Protein AF-0000000068820496 (afdb_homodimer)

Nearest PDB structures (foldseek):
  7cq6-assembly1_A  TM=8.718E-01  e=5.431E-04  Homo sapiens
  3nyl-assembly1_A-2  TM=3.231E-01  e=6.528E+00  Homo sapiens
  7wej-assembly1_A  TM=1.951E-01  e=8.101E+00  Mus musculus
  7cq6-assembly1_A  TM=8.719E-01  e=4.605E-04  Homo sapiens
  6jx6-assembly1_A  TM=2.723E-01  e=6.522E+00  Homo sapiens

Organism: Brassicogethes aeneus (NCBI:txid1431903)

Radius of gyration: 24.7 Å; Cα contacts (8 Å, |Δi|>4): 346; chains: 2; bounding box: 56×95×79 Å

Foldseek 3Di:
DDPPPPPPPPPPPPPPPPPPPPPDPDPVLVVLVVQLVVLLVLLVVLCVVQVDQPSSLLRRVVSLLSNVVSLVQQCPDDDPPDGSLVSQAPPDPCSVSVVSNVVSVVVCVVSVSQVQADDDPNDGDSHGDPVNVVVVVVVVVVVVVVD/DDPPPPPPPPPPPPPPPPPPPPPDPDPVLVVLVVQLVVLLVLLVVLCVVQVALLRSLLRRVVSLLSNVVSLVQQCPDDDPPRGSLVSQAPPDPCSVSVVSNVVSVVVCVVSVSQVQADDDPNDTDSHGDPVNVVVVVVVVVVVVVVD

Structure (mmCIF, N/CA/C/O backbone):
data_AF-0000000068820496-model_v1
#
loop_
_entity.id
_entity.type
_entity.pdbx_description
1 polymer 'Uncharacterized protein'
#
loop_
_atom_site.group_PDB
_atom_site.id
_atom_site.type_symbol
_atom_site.label_atom_id
_atom_site.label_alt_id
_atom_site.label_comp_id
_atom_site.label_asym_id
_atom_site.label_entity_id
_atom_site.label_seq_id
_atom_site.pdbx_PDB_ins_code
_atom_site.Cartn_x
_atom_site.Cartn_y
_atom_site.Cartn_z
_atom_site.occupancy
_atom_site.B_iso_or_equiv
_atom_site.auth_seq_id
_atom_site.auth_comp_id
_atom_site.auth_asym_id
_atom_site.auth_atom_id
_atom_site.pdbx_PDB_model_num
ATOM 1 N N . MET A 1 1 ? -4.539 28.141 61.562 1 39.41 1 MET A N 1
ATOM 2 C CA . MET A 1 1 ? -4.652 28.672 60.219 1 39.41 1 MET A CA 1
ATOM 3 C C . MET A 1 1 ? -4.137 27.672 59.188 1 39.41 1 MET A C 1
ATOM 5 O O . MET A 1 1 ? -2.924 27.5 59.031 1 39.41 1 MET A O 1
ATOM 9 N N . GLN A 1 2 ? -4.809 26.438 59.031 1 51.91 2 GLN A N 1
ATOM 10 C CA . GLN A 1 2 ? -4.535 25.281 58.156 1 51.91 2 GLN A CA 1
ATOM 11 C C . GLN A 1 2 ? -4.73 25.641 56.688 1 51.91 2 GLN A C 1
ATOM 13 O O . GLN A 1 2 ? -5.832 26 56.281 1 51.91 2 GLN A O 1
ATOM 18 N N . ILE A 1 3 ? -3.639 26.078 56 1 51.88 3 ILE A N 1
ATOM 19 C CA . ILE A 1 3 ? -3.609 26.359 54.562 1 51.88 3 ILE A CA 1
ATOM 20 C C . ILE A 1 3 ? -3.877 25.094 53.781 1 51.88 3 ILE A C 1
ATOM 22 O O . ILE A 1 3 ? -3.123 24.109 53.906 1 51.88 3 ILE A O 1
ATOM 26 N N . PHE A 1 4 ? -5.148 24.828 53.344 1 58.38 4 PHE A N 1
ATOM 27 C CA . PHE A 1 4 ? -5.543 23.844 52.344 1 58.38 4 PHE A CA 1
ATOM 28 C C . PHE A 1 4 ? -4.891 24.156 51 1 58.38 4 PHE A C 1
ATOM 30 O O . PHE A 1 4 ? -5.238 25.141 50.344 1 58.38 4 PHE A O 1
ATOM 37 N N . ILE A 1 5 ? -3.691 23.688 50.719 1 53.47 5 ILE A N 1
ATOM 38 C CA . ILE A 1 5 ? -3.068 23.719 49.406 1 53.47 5 ILE A CA 1
ATOM 39 C C . ILE A 1 5 ? -3.896 22.891 48.406 1 53.47 5 ILE A C 1
ATOM 41 O O . ILE A 1 5 ? -4.012 21.672 48.562 1 53.47 5 ILE A O 1
ATOM 45 N N . ILE A 1 6 ? -4.91 23.453 47.781 1 48.72 6 ILE A N 1
ATOM 46 C CA . ILE A 1 6 ? -5.574 22.844 46.625 1 48.72 6 ILE A CA 1
ATOM 47 C C . ILE A 1 6 ? -4.559 22.578 45.531 1 48.72 6 ILE A C 1
ATOM 49 O O . ILE A 1 6 ? -3.982 23.516 44.969 1 48.72 6 ILE A O 1
ATOM 53 N N . TYR A 1 7 ? -3.926 21.406 45.438 1 50.22 7 TYR A N 1
ATOM 54 C CA . TYR A 1 7 ? -3.189 20.953 44.25 1 50.22 7 TYR A CA 1
ATOM 55 C C . TYR A 1 7 ? -4.098 20.891 43.031 1 50.22 7 TYR A C 1
ATOM 57 O O . TYR A 1 7 ? -4.941 19.984 42.938 1 50.22 7 TYR A O 1
ATOM 65 N N . ILE A 1 8 ? -4.441 22.016 42.406 1 49.47 8 ILE A N 1
ATOM 66 C CA . ILE A 1 8 ? -5.027 21.969 41.094 1 49.47 8 ILE A CA 1
ATOM 67 C C . ILE A 1 8 ? -4.105 21.188 40.156 1 49.47 8 ILE A C 1
ATOM 69 O O . ILE A 1 8 ? -2.996 21.641 39.844 1 49.47 8 ILE A O 1
ATOM 73 N N . THR A 1 9 ? -4.227 19.906 40.094 1 49.88 9 THR A N 1
ATOM 74 C CA . THR A 1 9 ? -3.637 19.141 38.969 1 49.88 9 THR A CA 1
ATOM 75 C C . THR A 1 9 ? -4.094 19.703 37.625 1 49.88 9 THR A C 1
ATOM 77 O O . THR A 1 9 ? -5.289 19.75 37.344 1 49.88 9 THR A O 1
ATOM 80 N N . LEU A 1 10 ? -3.436 20.672 37.062 1 48.34 10 LEU A N 1
ATOM 81 C CA . LEU A 1 10 ? -3.592 21.062 35.688 1 48.34 10 LEU A CA 1
ATOM 82 C C . LEU A 1 10 ? -3.746 19.859 34.781 1 48.34 10 LEU A C 1
ATOM 84 O O . LEU A 1 10 ? -2.781 19.125 34.531 1 48.34 10 LEU A O 1
ATOM 88 N N . HIS A 1 11 ? -4.945 19.312 34.719 1 48.97 11 HIS A N 1
ATOM 89 C CA . HIS A 1 11 ? -5.195 18.453 33.562 1 48.97 11 HIS A CA 1
ATOM 90 C C . HIS A 1 11 ? -4.746 19.141 32.281 1 48.97 11 HIS A C 1
ATOM 92 O O . HIS A 1 11 ? -5.254 20.203 31.922 1 48.97 11 HIS A O 1
ATOM 98 N N . THR A 1 12 ? -3.537 18.969 31.812 1 43.91 12 THR A N 1
ATOM 99 C CA . THR A 1 12 ? -3.174 19.25 30.422 1 43.91 12 THR A CA 1
ATOM 100 C C . THR A 1 12 ? -4.34 18.969 29.484 1 43.91 12 THR A C 1
ATOM 102 O O . THR A 1 12 ? -4.742 17.812 29.328 1 43.91 12 THR A O 1
ATOM 105 N N . ILE A 1 13 ? -5.273 19.875 29.406 1 43.84 13 ILE A N 1
ATOM 106 C CA . ILE A 1 13 ? -6.145 19.812 28.234 1 43.84 13 ILE A CA 1
ATOM 107 C C . ILE A 1 13 ? -5.324 19.453 27 1 43.84 13 ILE A C 1
ATOM 109 O O . ILE A 1 13 ? -4.484 20.25 26.562 1 43.84 13 ILE A O 1
ATOM 113 N N . LEU A 1 14 ? -4.992 18.203 26.703 1 40.81 14 LEU A N 1
ATOM 114 C CA . LEU A 1 14 ? -4.539 17.797 25.375 1 40.81 14 LEU A CA 1
ATOM 115 C C . LEU A 1 14 ? -5.316 18.547 24.297 1 40.81 14 LEU A C 1
ATOM 117 O O . LEU A 1 14 ? -6.5 18.266 24.078 1 40.81 14 LEU A O 1
ATOM 121 N N . ILE A 1 15 ? -5.035 19.828 24.078 1 45.22 15 ILE A N 1
ATOM 122 C CA . ILE A 1 15 ? -5.543 20.438 22.859 1 45.22 15 ILE A CA 1
ATOM 123 C C . ILE A 1 15 ? -5.492 19.422 21.719 1 45.22 15 ILE A C 1
ATOM 125 O O . ILE A 1 15 ? -4.43 18.891 21.406 1 45.22 15 ILE A O 1
ATOM 129 N N . PRO A 1 16 ? -6.586 18.859 21.344 1 46.72 16 PRO A N 1
ATOM 130 C CA . PRO A 1 16 ? -6.547 18.031 20.141 1 46.72 16 PRO A CA 1
ATOM 131 C C . PRO A 1 16 ? -5.789 18.688 18.984 1 46.72 16 PRO A C 1
ATOM 133 O O . PRO A 1 16 ? -6.055 19.859 18.656 1 46.72 16 PRO A O 1
ATOM 136 N N . LYS A 1 17 ? -4.473 18.453 18.875 1 50.44 17 LYS A N 1
ATOM 137 C CA . LYS A 1 17 ? -3.721 18.953 17.734 1 50.44 17 LYS A CA 1
ATOM 138 C C . LYS A 1 17 ? -4.59 18.969 16.484 1 50.44 17 LYS A C 1
ATOM 140 O O . LYS A 1 17 ? -5.039 17.922 16.016 1 50.44 17 LYS A O 1
ATOM 145 N N . ILE A 1 18 ? -5.297 20.078 16.312 1 50.94 18 ILE A N 1
ATOM 146 C CA . ILE A 1 18 ? -5.969 20.312 15.039 1 50.94 18 ILE A CA 1
ATOM 147 C C . ILE A 1 18 ? -5.066 19.875 13.891 1 50.94 18 ILE A C 1
ATOM 149 O O . ILE A 1 18 ? -3.9 20.266 13.82 1 50.94 18 ILE A O 1
ATOM 153 N N . PHE A 1 19 ? -5.375 18.688 13.383 1 54.16 19 PHE A N 1
ATOM 154 C CA . PHE A 1 19 ? -4.625 18.172 12.242 1 54.16 19 PHE A CA 1
ATOM 155 C C . PHE A 1 19 ? -4.875 19.016 11 1 54.16 19 PHE A C 1
ATOM 157 O O . PHE A 1 19 ? -5.926 18.891 10.359 1 54.16 19 PHE A O 1
ATOM 164 N N . CYS A 1 20 ? -4.453 20.281 11.047 1 54.75 20 CYS A N 1
ATOM 165 C CA . CYS A 1 20 ? -4.535 21.094 9.844 1 54.75 20 CYS A CA 1
ATOM 166 C C . CYS A 1 20 ? -3.752 20.469 8.695 1 54.75 20 CYS A C 1
ATOM 168 O O . CYS A 1 20 ? -2.812 19.703 8.93 1 54.75 20 CYS A O 1
ATOM 170 N N . ASN A 1 21 ? -4.426 20.516 7.48 1 54.94 21 ASN A N 1
ATOM 171 C CA . ASN A 1 21 ? -3.678 20.141 6.285 1 54.94 21 ASN A CA 1
ATOM 172 C C . ASN A 1 21 ? -2.262 20.703 6.312 1 54.94 21 ASN A C 1
ATOM 174 O O . ASN A 1 21 ? -2.068 21.891 6.59 1 54.94 21 ASN A O 1
ATOM 178 N N . VAL A 1 22 ? -1.401 19.875 6.684 1 55.78 22 VAL A N 1
ATOM 179 C CA . VAL A 1 22 ? -0.013 20.328 6.648 1 55.78 22 VAL A CA 1
ATOM 180 C C . VAL A 1 22 ? 0.274 21.016 5.316 1 55.78 22 VAL A C 1
ATOM 182 O O . VAL A 1 22 ? 0.14 20.406 4.25 1 55.78 22 VAL A O 1
ATOM 185 N N . ILE A 1 23 ? 0.049 22.297 5.223 1 60.62 23 ILE A N 1
ATOM 186 C CA . ILE A 1 23 ? 0.618 23.016 4.082 1 60.62 23 ILE A CA 1
ATOM 187 C C . ILE A 1 23 ? 2.143 23 4.172 1 60.62 23 ILE A C 1
ATOM 189 O O . ILE A 1 23 ? 2.723 23.594 5.082 1 60.62 23 ILE A O 1
ATOM 193 N N . ILE A 1 24 ? 2.674 22.094 3.396 1 64.56 24 ILE A N 1
ATOM 194 C CA . ILE A 1 24 ? 4.125 22.094 3.248 1 64.56 24 ILE A CA 1
ATOM 195 C C . ILE A 1 24 ? 4.551 23.281 2.375 1 64.56 24 ILE A C 1
ATOM 197 O O . ILE A 1 24 ? 4.18 23.359 1.203 1 64.56 24 ILE A O 1
ATOM 201 N N . GLU A 1 25 ? 5.203 24.172 3.002 1 68.69 25 GLU A N 1
ATOM 202 C CA . GLU A 1 25 ? 5.598 25.391 2.303 1 68.69 25 GLU A CA 1
ATOM 203 C C . GLU A 1 25 ? 6.848 25.172 1.457 1 68.69 25 GLU A C 1
ATOM 205 O O . GLU A 1 25 ? 7.289 26.062 0.736 1 68.69 25 GLU A O 1
ATOM 210 N N . ASN A 1 26 ? 7.242 24 1.365 1 85.19 26 ASN A N 1
ATOM 211 C CA . ASN A 1 26 ? 8.445 23.734 0.585 1 85.19 26 ASN A CA 1
ATOM 212 C C . ASN A 1 26 ? 8.125 22.906 -0.66 1 85.19 26 ASN A C 1
ATOM 214 O O . ASN A 1 26 ? 7.672 21.766 -0.557 1 85.19 26 ASN A O 1
ATOM 218 N N . GLU A 1 27 ? 8.367 23.484 -1.742 1 89.62 27 GLU A N 1
ATOM 219 C CA . GLU A 1 27 ? 8.008 22.875 -3.018 1 89.62 27 GLU A CA 1
ATOM 220 C C . GLU A 1 27 ? 8.773 21.562 -3.238 1 89.62 27 GLU A C 1
ATOM 222 O O . GLU A 1 27 ? 8.227 20.609 -3.793 1 89.62 27 GLU A O 1
ATOM 227 N N . ASN A 1 28 ? 10.039 21.594 -2.83 1 93.12 28 ASN A N 1
ATOM 228 C CA . ASN A 1 28 ? 10.836 20.375 -3.004 1 93.12 28 ASN A CA 1
ATOM 229 C C . ASN A 1 28 ? 10.289 19.219 -2.164 1 93.12 28 ASN A C 1
ATOM 231 O O . ASN A 1 28 ? 10.305 18.078 -2.602 1 93.12 28 ASN A O 1
ATOM 235 N N . CYS A 1 29 ? 9.812 19.547 -1.096 1 93.88 29 CYS A N 1
ATOM 236 C CA . CYS A 1 29 ? 9.234 18.516 -0.242 1 93.88 29 CYS A CA 1
ATOM 237 C C . CYS A 1 29 ? 7.906 18.031 -0.811 1 93.88 29 CYS A C 1
ATOM 239 O O . CYS A 1 29 ? 7.633 16.828 -0.813 1 93.88 29 CYS A O 1
ATOM 241 N N . THR A 1 30 ? 7.137 18.922 -1.305 1 92.56 30 THR A N 1
ATOM 242 C CA . THR A 1 30 ? 5.883 18.547 -1.947 1 92.56 30 THR A CA 1
ATOM 243 C C . THR A 1 30 ? 6.137 17.641 -3.141 1 92.56 30 THR A C 1
ATOM 245 O O . THR A 1 30 ? 5.414 16.656 -3.348 1 92.56 30 THR A O 1
ATOM 248 N N . LYS A 1 31 ? 7.137 17.922 -3.867 1 95.5 31 LYS A N 1
ATOM 249 C CA . LYS A 1 31 ? 7.504 17.094 -5.008 1 95.5 31 LYS A CA 1
ATOM 250 C C . LYS A 1 31 ? 7.906 15.688 -4.559 1 95.5 31 LYS A C 1
ATOM 252 O O . LYS A 1 31 ? 7.527 14.703 -5.184 1 95.5 31 LYS A O 1
ATOM 257 N N . LEU A 1 32 ? 8.641 15.617 -3.5 1 96.44 32 LEU A N 1
ATOM 258 C CA . LEU A 1 32 ? 9.07 14.32 -2.979 1 96.44 32 LEU A CA 1
ATOM 259 C C . LEU A 1 32 ? 7.875 13.531 -2.449 1 96.44 32 LEU A C 1
ATOM 261 O O . LEU A 1 32 ? 7.82 12.305 -2.602 1 96.44 32 LEU A O 1
ATOM 265 N N . GLN A 1 33 ? 6.934 14.242 -1.826 1 95.31 33 GLN A N 1
ATOM 266 C CA . GLN A 1 33 ? 5.699 13.594 -1.403 1 95.31 33 GLN A CA 1
ATOM 267 C C . GLN A 1 33 ? 4.973 12.969 -2.592 1 95.31 33 GLN A C 1
ATOM 269 O O . GLN A 1 33 ? 4.484 11.844 -2.506 1 95.31 33 GLN A O 1
ATOM 274 N N . ASP A 1 34 ? 4.918 13.695 -3.674 1 96.81 34 ASP A N 1
ATOM 275 C CA . ASP A 1 34 ? 4.277 13.203 -4.891 1 96.81 34 ASP A CA 1
ATOM 276 C C . ASP A 1 34 ? 5.004 11.984 -5.445 1 96.81 34 ASP A C 1
ATOM 278 O O . ASP A 1 34 ? 4.367 11.008 -5.848 1 96.81 34 ASP A O 1
ATOM 282 N N . GLU A 1 35 ? 6.242 12.07 -5.469 1 97.81 35 GLU A N 1
ATOM 283 C CA . GLU A 1 35 ? 7.047 10.961 -5.977 1 97.81 35 GLU A CA 1
ATOM 284 C C . GLU A 1 35 ? 6.883 9.719 -5.105 1 97.81 35 GLU A C 1
ATOM 286 O O . GLU A 1 35 ? 6.801 8.602 -5.621 1 97.81 35 GLU A O 1
ATOM 291 N N . PHE A 1 36 ? 6.879 9.945 -3.85 1 98 36 PHE A N 1
ATOM 292 C CA . PHE A 1 36 ? 6.684 8.812 -2.951 1 98 36 PHE A CA 1
ATOM 293 C C . PHE A 1 36 ? 5.309 8.188 -3.156 1 98 36 PHE A C 1
ATOM 295 O O . PHE A 1 36 ? 5.172 6.965 -3.176 1 98 36 PHE A O 1
ATOM 302 N N . ALA A 1 37 ? 4.305 9.016 -3.271 1 97.81 37 ALA A N 1
ATOM 303 C CA . ALA A 1 37 ? 2.953 8.523 -3.527 1 97.81 37 ALA A CA 1
ATOM 304 C C . ALA A 1 37 ? 2.91 7.656 -4.781 1 97.81 37 ALA A C 1
ATOM 306 O O . ALA A 1 37 ? 2.295 6.59 -4.785 1 97.81 37 ALA A O 1
ATOM 307 N N . LYS A 1 38 ? 3.529 8.062 -5.789 1 98 38 LYS A N 1
ATOM 308 C CA . LYS A 1 38 ? 3.586 7.312 -7.043 1 98 38 LYS A CA 1
ATOM 309 C C . LYS A 1 38 ? 4.352 6.004 -6.867 1 98 38 LYS A C 1
ATOM 311 O O . LYS A 1 38 ? 3.926 4.957 -7.355 1 98 38 LYS A O 1
ATOM 316 N N . ALA A 1 39 ? 5.473 6.109 -6.207 1 98.25 39 ALA A N 1
ATOM 317 C CA . ALA A 1 39 ? 6.336 4.941 -6.039 1 98.25 39 ALA A CA 1
ATOM 318 C C . ALA A 1 39 ? 5.633 3.855 -5.23 1 98.25 39 ALA A C 1
ATOM 320 O O . ALA A 1 39 ? 5.648 2.684 -5.609 1 98.25 39 ALA A O 1
ATOM 321 N N . VAL A 1 40 ? 5.043 4.238 -4.125 1 98.31 40 VAL A N 1
ATOM 322 C CA . VAL A 1 40 ? 4.395 3.254 -3.268 1 98.31 40 VAL A CA 1
ATOM 323 C C . VAL A 1 40 ? 3.176 2.67 -3.98 1 98.31 40 VAL A C 1
ATOM 325 O O . VAL A 1 40 ? 2.893 1.477 -3.861 1 98.31 40 VAL A O 1
ATOM 328 N N . SER A 1 41 ? 2.434 3.482 -4.707 1 98.31 41 SER A N 1
ATOM 329 C CA . SER A 1 41 ? 1.31 3.006 -5.504 1 98.31 41 SER A CA 1
ATOM 330 C C . SER A 1 41 ? 1.763 1.989 -6.547 1 98.31 41 SER A C 1
ATOM 332 O O . SER A 1 41 ? 1.134 0.943 -6.719 1 98.31 41 SER A O 1
ATOM 334 N N . ASN A 1 42 ? 2.807 2.283 -7.199 1 98.19 42 ASN A N 1
ATOM 335 C CA . ASN A 1 42 ? 3.336 1.378 -8.211 1 98.19 42 ASN A CA 1
ATOM 336 C C . ASN A 1 42 ? 3.783 0.052 -7.605 1 98.19 42 ASN A C 1
ATOM 338 O O . ASN A 1 42 ? 3.537 -1.012 -8.172 1 98.19 42 ASN A O 1
ATOM 342 N N . PHE A 1 43 ? 4.48 0.13 -6.516 1 98.38 43 PHE A N 1
ATOM 343 C CA . PHE A 1 43 ? 4.945 -1.086 -5.859 1 98.38 43 PHE A CA 1
ATOM 344 C C . PHE A 1 43 ? 3.771 -1.953 -5.422 1 98.38 43 PHE A C 1
ATOM 346 O O . PHE A 1 43 ? 3.803 -3.174 -5.582 1 98.38 43 PHE A O 1
ATOM 353 N N . THR A 1 44 ? 2.762 -1.337 -4.887 1 97.81 44 THR A N 1
ATOM 354 C CA . THR A 1 44 ? 1.58 -2.047 -4.41 1 97.81 44 THR A CA 1
ATOM 355 C C . THR A 1 44 ? 0.853 -2.727 -5.566 1 97.81 44 THR A C 1
ATOM 357 O O . THR A 1 44 ? 0.476 -3.896 -5.469 1 97.81 44 THR A O 1
ATOM 360 N N . SER A 1 45 ? 0.683 -2.039 -6.625 1 97.31 45 SER A N 1
ATOM 361 C CA . SER A 1 45 ? 0.046 -2.629 -7.797 1 97.31 45 SER A CA 1
ATOM 362 C C . SER A 1 45 ? 0.888 -3.764 -8.375 1 97.31 45 SER A C 1
ATOM 364 O O . SER A 1 45 ? 0.357 -4.816 -8.734 1 97.31 45 SER A O 1
ATOM 366 N N . CYS A 1 46 ? 2.146 -3.533 -8.469 1 96.5 46 CYS A N 1
ATOM 367 C CA . CYS A 1 46 ? 3.061 -4.555 -8.969 1 96.5 46 CYS A CA 1
ATOM 368 C C . CYS A 1 46 ? 2.957 -5.832 -8.141 1 96.5 46 CYS A C 1
ATOM 370 O O . CYS A 1 46 ? 2.943 -6.934 -8.688 1 96.5 46 CYS A O 1
ATOM 372 N N . GLY A 1 47 ? 2.895 -5.652 -6.773 1 95.44 47 GLY A N 1
ATOM 373 C CA . GLY A 1 47 ? 2.758 -6.789 -5.875 1 95.44 47 GLY A CA 1
ATOM 374 C C . GLY A 1 47 ? 1.514 -7.613 -6.145 1 95.44 47 GLY A C 1
ATOM 375 O O . GLY A 1 47 ? 1.548 -8.844 -6.059 1 95.44 47 GLY A O 1
ATOM 376 N N . VAL A 1 48 ? 0.453 -6.973 -6.496 1 94.88 48 VAL A N 1
ATOM 377 C CA . VAL A 1 48 ? -0.793 -7.676 -6.785 1 94.88 48 VAL A CA 1
ATOM 378 C C . VAL A 1 48 ? -0.655 -8.453 -8.094 1 94.88 48 VAL A C 1
ATOM 380 O O . VAL A 1 48 ? -1.06 -9.617 -8.18 1 94.88 48 VAL A O 1
ATOM 383 N N . PHE A 1 49 ? 0.004 -7.875 -9.094 1 92.44 49 PHE A N 1
ATOM 384 C CA . PHE A 1 49 ? 0.12 -8.5 -10.406 1 92.44 49 PHE A CA 1
ATOM 385 C C . PHE A 1 49 ? 1.107 -9.656 -10.367 1 92.44 49 PHE A C 1
ATOM 387 O O . PHE A 1 49 ? 0.964 -10.625 -11.117 1 92.44 49 PHE A O 1
ATOM 394 N N . HIS A 1 50 ? 2.035 -9.523 -9.523 1 89.38 50 HIS A N 1
ATOM 395 C CA . HIS A 1 50 ? 3.076 -10.539 -9.445 1 89.38 50 HIS A CA 1
ATOM 396 C C . HIS A 1 50 ? 3.137 -11.156 -8.047 1 89.38 50 HIS A C 1
ATOM 398 O O . HIS A 1 50 ? 4.211 -11.227 -7.445 1 89.38 50 HIS A O 1
ATOM 404 N N . SER A 1 51 ? 1.992 -11.594 -7.664 1 86 51 SER A N 1
ATOM 405 C CA . SER A 1 51 ? 1.721 -11.898 -6.262 1 86 51 SER A CA 1
ATOM 406 C C . SER A 1 51 ? 2.367 -13.211 -5.844 1 86 51 SER A C 1
ATOM 408 O O . SER A 1 51 ? 2.078 -13.742 -4.77 1 86 51 SER A O 1
ATOM 410 N N . ARG A 1 52 ? 3.098 -13.875 -6.613 1 75.88 52 ARG A N 1
ATOM 411 C CA . ARG A 1 52 ? 3.836 -15.078 -6.234 1 75.88 52 ARG A CA 1
ATOM 412 C C . ARG A 1 52 ? 5.27 -14.742 -5.844 1 75.88 52 ARG A C 1
ATOM 414 O O . ARG A 1 52 ? 5.848 -13.781 -6.355 1 75.88 52 ARG A O 1
ATOM 421 N N . PRO A 1 53 ? 5.672 -15.852 -4.945 1 70.69 53 PRO A N 1
ATOM 422 C CA . PRO A 1 53 ? 7.051 -15.602 -4.512 1 70.69 53 PRO A CA 1
ATOM 423 C C . PRO A 1 53 ? 8.055 -15.688 -5.66 1 70.69 53 PRO A C 1
ATOM 425 O O . PRO A 1 53 ? 7.828 -16.422 -6.629 1 70.69 53 PRO A O 1
ATOM 428 N N . ILE A 1 54 ? 9.031 -14.875 -5.773 1 71.31 54 ILE A N 1
ATOM 429 C CA . ILE A 1 54 ? 10.141 -14.648 -6.691 1 71.31 54 ILE A CA 1
ATOM 430 C C . ILE A 1 54 ? 9.695 -13.719 -7.82 1 71.31 54 ILE A C 1
ATOM 432 O O . ILE A 1 54 ? 10.477 -12.906 -8.312 1 71.31 54 ILE A O 1
ATOM 436 N N . ASN A 1 55 ? 8.383 -13.969 -8.219 1 83.12 55 ASN A N 1
ATOM 437 C CA . ASN A 1 55 ? 7.895 -13.078 -9.266 1 83.12 55 ASN A CA 1
ATOM 438 C C . ASN A 1 55 ? 7.891 -11.625 -8.805 1 83.12 55 ASN A C 1
ATOM 440 O O . ASN A 1 55 ? 8.266 -10.727 -9.562 1 83.12 55 ASN A O 1
ATOM 444 N N . ILE A 1 56 ? 7.512 -11.469 -7.539 1 89.12 56 ILE A N 1
ATOM 445 C CA . ILE A 1 56 ? 7.469 -10.094 -7.051 1 89.12 56 ILE A CA 1
ATOM 446 C C . ILE A 1 56 ? 8.883 -9.508 -7.012 1 89.12 56 ILE A C 1
ATOM 448 O O . ILE A 1 56 ? 9.078 -8.328 -7.309 1 89.12 56 ILE A O 1
ATOM 452 N N . CYS A 1 57 ? 9.883 -10.297 -6.699 1 88.56 57 CYS A N 1
ATOM 453 C CA . CYS A 1 57 ? 11.258 -9.82 -6.645 1 88.56 57 CYS A CA 1
ATOM 454 C C . CYS A 1 57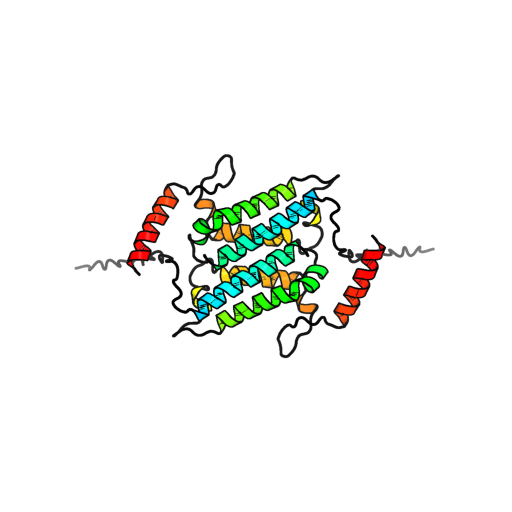 ? 11.75 -9.414 -8.031 1 88.56 57 CYS A C 1
ATOM 456 O O . CYS A 1 57 ? 12.219 -8.289 -8.219 1 88.56 57 CYS A O 1
ATOM 458 N N . GLU A 1 58 ? 11.562 -10.258 -8.891 1 86.75 58 GLU A N 1
ATOM 459 C CA . GLU A 1 58 ? 12.078 -10.039 -10.234 1 86.75 58 GLU A CA 1
ATOM 460 C C . GLU A 1 58 ? 11.344 -8.891 -10.922 1 86.75 58 GLU A C 1
ATOM 462 O O . GLU A 1 58 ? 11.953 -8.078 -11.617 1 86.75 58 GLU A O 1
ATOM 467 N N . LYS A 1 59 ? 10.102 -8.82 -10.68 1 91.56 59 LYS A N 1
ATOM 468 C CA . LYS A 1 59 ? 9.305 -7.91 -11.5 1 91.56 59 LYS A CA 1
ATOM 469 C C . LYS A 1 59 ? 9.141 -6.555 -10.82 1 91.56 59 LYS A C 1
ATOM 471 O O . LYS A 1 59 ? 8.891 -5.547 -11.484 1 91.56 59 LYS A O 1
ATOM 476 N N . CYS A 1 60 ? 9.312 -6.535 -9.477 1 95.44 60 CYS A N 1
ATOM 477 C CA . CYS A 1 60 ? 8.914 -5.32 -8.781 1 95.44 60 CYS A CA 1
ATOM 478 C C . CYS A 1 60 ? 10.109 -4.645 -8.125 1 95.44 60 CYS A C 1
ATOM 480 O O . CYS A 1 60 ? 9.945 -3.719 -7.328 1 95.44 60 CYS A O 1
ATOM 482 N N . VAL A 1 61 ? 11.344 -4.992 -8.477 1 94.44 61 VAL A N 1
ATOM 483 C CA . VAL A 1 61 ? 12.531 -4.453 -7.828 1 94.44 61 VAL A CA 1
ATOM 484 C C . VAL A 1 61 ? 12.656 -2.961 -8.125 1 94.44 61 VAL A C 1
ATOM 486 O O . VAL A 1 61 ? 13 -2.17 -7.246 1 94.44 61 VAL A O 1
ATOM 489 N N . ASP A 1 62 ? 12.344 -2.59 -9.328 1 95.44 62 ASP A N 1
ATOM 490 C CA . ASP A 1 62 ? 12.492 -1.182 -9.68 1 95.44 62 ASP A CA 1
ATOM 491 C C . ASP A 1 62 ? 11.516 -0.312 -8.891 1 95.44 62 ASP A C 1
ATOM 493 O O . ASP A 1 62 ? 11.891 0.759 -8.406 1 95.44 62 ASP A O 1
ATOM 497 N N . SER A 1 63 ? 10.273 -0.8 -8.828 1 96.94 63 SER A N 1
ATOM 498 C CA . SER A 1 63 ? 9.289 -0.029 -8.078 1 96.94 63 SER A CA 1
ATOM 499 C C . SER A 1 63 ? 9.648 0.023 -6.594 1 96.94 63 SER A C 1
ATOM 501 O O . SER A 1 63 ? 9.43 1.04 -5.934 1 96.94 63 SER A O 1
ATOM 503 N N . TYR A 1 64 ? 10.227 -1.006 -6.082 1 97.19 64 TYR A N 1
ATOM 504 C CA . TYR A 1 64 ? 10.648 -1.006 -4.688 1 97.19 64 TYR A CA 1
ATOM 505 C C . TYR A 1 64 ? 11.797 -0.025 -4.465 1 97.19 64 TYR A C 1
ATOM 507 O O . TYR A 1 64 ? 11.805 0.716 -3.48 1 97.19 64 TYR A O 1
ATOM 515 N N . LEU A 1 65 ? 12.75 -0.04 -5.32 1 96.75 65 LEU A N 1
ATOM 516 C CA . LEU A 1 65 ? 13.891 0.858 -5.191 1 96.75 65 LEU A CA 1
ATOM 517 C C . LEU A 1 65 ? 13.445 2.314 -5.254 1 96.75 65 LEU A C 1
ATOM 519 O O . LEU A 1 65 ? 13.953 3.156 -4.508 1 96.75 65 LEU A O 1
ATOM 523 N N . ASP A 1 66 ? 12.516 2.584 -6.184 1 97.38 66 ASP A N 1
ATOM 524 C CA . ASP A 1 66 ? 11.977 3.939 -6.27 1 97.38 66 ASP A CA 1
ATOM 525 C C . ASP A 1 66 ? 11.344 4.367 -4.945 1 97.38 66 ASP A C 1
ATOM 527 O O . ASP A 1 66 ? 11.523 5.504 -4.504 1 97.38 66 ASP A O 1
ATOM 531 N N . LEU A 1 67 ? 10.609 3.484 -4.383 1 97.88 67 LEU A N 1
ATOM 532 C CA . LEU A 1 67 ? 9.945 3.721 -3.107 1 97.88 67 LEU A CA 1
ATOM 533 C C . LEU A 1 67 ? 10.961 3.969 -1.999 1 97.88 67 LEU A C 1
ATOM 535 O O . LEU A 1 67 ? 10.844 4.945 -1.253 1 97.88 67 LEU A O 1
ATOM 539 N N . ASP A 1 68 ? 11.953 3.154 -1.934 1 97.06 68 ASP A N 1
ATOM 540 C CA . ASP A 1 68 ? 12.984 3.283 -0.916 1 97.06 68 ASP A CA 1
ATOM 541 C C . ASP A 1 68 ? 13.781 4.574 -1.104 1 97.06 68 ASP A C 1
ATOM 543 O O . ASP A 1 68 ? 14.047 5.293 -0.139 1 97.06 68 ASP A O 1
ATOM 547 N N . GLN A 1 69 ? 14.125 4.852 -2.305 1 97.31 69 GLN A N 1
ATOM 548 C CA . GLN A 1 69 ? 14.93 6.031 -2.617 1 97.31 69 GLN A CA 1
ATOM 549 C C . GLN A 1 69 ? 14.164 7.312 -2.295 1 97.31 69 GLN A C 1
ATOM 551 O O . GLN A 1 69 ? 14.734 8.258 -1.747 1 97.31 69 GLN A O 1
ATOM 556 N N . THR A 1 70 ? 12.961 7.344 -2.645 1 97.81 70 THR A N 1
ATOM 557 C CA . THR A 1 70 ? 12.188 8.555 -2.418 1 97.81 70 THR A CA 1
ATOM 558 C C . THR A 1 70 ? 11.977 8.797 -0.925 1 97.81 70 THR A C 1
ATOM 560 O O . THR A 1 70 ? 12.016 9.938 -0.461 1 97.81 70 THR A O 1
ATOM 563 N N . TYR A 1 71 ? 11.727 7.77 -0.183 1 97.69 71 TYR A N 1
ATOM 564 C CA . TYR A 1 71 ? 11.617 7.906 1.265 1 97.69 71 TYR A CA 1
ATOM 565 C C . TYR A 1 71 ? 12.914 8.43 1.862 1 97.69 71 TYR A C 1
ATOM 567 O O . TYR A 1 71 ? 12.898 9.305 2.734 1 97.69 71 TYR A O 1
ATOM 575 N N . ARG A 1 72 ? 14.016 7.961 1.375 1 96.75 72 ARG A N 1
ATOM 576 C CA . ARG A 1 72 ? 15.32 8.414 1.848 1 96.75 72 ARG A CA 1
ATOM 577 C C . ARG A 1 72 ? 15.555 9.875 1.5 1 96.75 72 ARG A C 1
ATOM 579 O O . ARG A 1 72 ? 16.062 10.641 2.32 1 96.75 72 ARG A O 1
ATOM 586 N N . LYS A 1 73 ? 15.188 10.219 0.289 1 97.69 73 LYS A N 1
ATOM 587 C CA . LYS A 1 73 ? 15.32 11.617 -0.113 1 97.69 73 LYS A CA 1
ATOM 588 C C . LYS A 1 73 ? 14.5 12.523 0.793 1 97.69 73 LYS A C 1
ATOM 590 O O . LYS A 1 73 ? 14.945 13.617 1.148 1 97.69 73 LYS A O 1
ATOM 595 N N . MET A 1 74 ? 13.312 12.07 1.162 1 96.5 74 MET A N 1
ATOM 596 C CA . MET A 1 74 ? 12.477 12.844 2.08 1 96.5 74 MET A CA 1
ATOM 597 C C . MET A 1 74 ? 13.133 12.953 3.451 1 96.5 74 MET A C 1
ATOM 599 O O . MET A 1 74 ? 12.992 13.969 4.133 1 96.5 74 MET A O 1
ATOM 603 N N . ASN A 1 75 ? 13.836 11.938 3.871 1 95.75 75 ASN A N 1
ATOM 604 C CA . ASN A 1 75 ? 14.5 11.883 5.172 1 95.75 75 ASN A CA 1
ATOM 605 C C . ASN A 1 75 ? 15.789 12.695 5.18 1 95.75 75 ASN A C 1
ATOM 607 O O . ASN A 1 75 ? 16.312 13.039 6.246 1 95.75 75 ASN A O 1
ATOM 611 N N . GLU A 1 76 ? 16.266 13.094 4.023 1 96.56 76 GLU A N 1
ATOM 612 C CA . GLU A 1 76 ? 17.547 13.781 3.924 1 96.56 76 GLU A CA 1
ATOM 613 C C . GLU A 1 76 ? 17.344 15.266 3.627 1 96.56 76 GLU A C 1
ATOM 615 O O . GLU A 1 76 ? 18.188 16.094 3.99 1 96.56 76 GLU A O 1
ATOM 620 N N . LEU A 1 77 ? 16.25 15.562 2.988 1 96.06 77 LEU A N 1
ATOM 621 C CA . LEU A 1 77 ? 16.016 16.953 2.6 1 96.06 77 LEU A CA 1
ATOM 622 C C . LEU A 1 77 ? 15.742 17.812 3.824 1 96.06 77 LEU A C 1
ATOM 624 O O . LEU A 1 77 ? 14.711 17.672 4.484 1 96.06 77 LEU A O 1
ATOM 628 N N . ALA A 1 78 ? 16.609 18.672 4.086 1 93.69 78 ALA A N 1
ATOM 629 C CA . ALA A 1 78 ? 16.469 19.609 5.203 1 93.69 78 ALA A CA 1
ATOM 630 C C . ALA A 1 78 ? 15.602 20.797 4.816 1 93.69 78 ALA A C 1
ATOM 632 O O . ALA A 1 78 ? 15.719 21.328 3.707 1 93.69 78 ALA A O 1
ATOM 633 N N . ILE A 1 79 ? 14.648 21.062 5.617 1 90.75 79 ILE A N 1
ATOM 634 C CA . ILE A 1 79 ? 13.805 22.25 5.492 1 90.75 79 ILE A CA 1
ATOM 635 C C . ILE A 1 79 ? 13.828 23.047 6.797 1 90.75 79 ILE A C 1
ATOM 637 O O . ILE A 1 79 ? 13.18 22.656 7.773 1 90.75 79 ILE A O 1
ATOM 641 N N . ASN A 1 80 ? 14.508 24.188 6.73 1 87.62 80 ASN A N 1
ATOM 642 C CA . ASN A 1 80 ? 14.734 24.953 7.953 1 87.62 80 ASN A CA 1
ATOM 643 C C . ASN A 1 80 ? 15.352 24.094 9.047 1 87.62 80 ASN A C 1
ATOM 645 O O . ASN A 1 80 ? 16.391 23.453 8.836 1 87.62 80 ASN A O 1
ATOM 649 N N . ASP A 1 81 ? 14.719 23.938 10.156 1 89.06 81 ASP A N 1
ATOM 650 C CA . ASP A 1 81 ? 15.281 23.172 11.266 1 89.06 81 ASP A CA 1
ATOM 651 C C . ASP A 1 81 ? 14.664 21.781 11.328 1 89.06 81 ASP A C 1
ATOM 653 O O . ASP A 1 81 ? 14.75 21.094 12.359 1 89.06 81 ASP A O 1
ATOM 657 N N . SER A 1 82 ? 14.078 21.422 10.266 1 89.94 82 SER A N 1
ATOM 658 C CA . SER A 1 82 ? 13.461 20.094 10.188 1 89.94 82 SER A CA 1
ATOM 659 C C . SER A 1 82 ? 13.812 19.406 8.875 1 89.94 82 SER A C 1
ATOM 661 O O . SER A 1 82 ? 14.57 19.953 8.062 1 89.94 82 SER A O 1
ATOM 663 N N . LYS A 1 83 ? 13.438 18.188 8.812 1 94.06 83 LYS A N 1
ATOM 664 C CA . LYS A 1 83 ? 13.539 17.438 7.566 1 94.06 83 LYS A CA 1
ATOM 665 C C . LYS A 1 83 ? 12.164 17.281 6.91 1 94.06 83 LYS A C 1
ATOM 667 O O . LYS A 1 83 ? 11.133 17.391 7.578 1 94.06 83 LYS A O 1
ATOM 672 N N . CYS A 1 84 ? 12.227 17.094 5.602 1 94 84 CYS A N 1
ATOM 673 C CA . CYS A 1 84 ? 10.984 16.922 4.871 1 94 84 CYS A CA 1
ATOM 674 C C . CYS A 1 84 ? 10.141 15.812 5.5 1 94 84 CYS A C 1
ATOM 676 O O . CYS A 1 84 ? 8.945 16 5.734 1 94 84 CYS A O 1
ATOM 678 N N . ILE A 1 85 ? 10.727 14.727 5.91 1 93.88 85 ILE A N 1
ATOM 679 C CA . ILE A 1 85 ? 10.016 13.547 6.395 1 93.88 85 ILE A CA 1
ATOM 680 C C . ILE A 1 85 ? 9.305 13.875 7.707 1 93.88 85 ILE A C 1
ATOM 682 O O . ILE A 1 85 ? 8.312 13.242 8.055 1 93.88 85 ILE A O 1
ATOM 686 N N . ASP A 1 86 ? 9.758 14.867 8.391 1 91 86 ASP A N 1
ATOM 687 C CA . ASP A 1 86 ? 9.211 15.234 9.695 1 91 86 ASP A CA 1
ATOM 688 C C . ASP A 1 86 ? 7.793 15.781 9.562 1 91 86 ASP A C 1
ATOM 690 O O . ASP A 1 86 ? 7.027 15.773 10.523 1 91 86 ASP A O 1
ATOM 694 N N . TYR A 1 87 ? 7.473 16.234 8.414 1 87.5 87 TYR A N 1
ATOM 695 C CA . TYR A 1 87 ? 6.129 16.75 8.188 1 87.5 87 TYR A CA 1
ATOM 696 C C . TYR A 1 87 ? 5.121 15.617 8.062 1 87.5 87 TYR A C 1
ATOM 698 O O . TYR A 1 87 ? 3.912 15.836 8.18 1 87.5 87 TYR A O 1
ATOM 706 N N . PHE A 1 88 ? 5.633 14.445 7.871 1 88.12 88 PHE A N 1
ATOM 707 C CA . PHE A 1 88 ? 4.738 13.32 7.621 1 88.12 88 PHE A CA 1
ATOM 708 C C . PHE A 1 88 ? 4.875 12.266 8.711 1 88.12 88 PHE A C 1
ATOM 710 O O . PHE A 1 88 ? 3.996 11.414 8.883 1 88.12 88 PHE A O 1
ATOM 717 N N . VAL A 1 89 ? 6.02 12.289 9.352 1 87.5 89 VAL A N 1
ATOM 718 C CA . VAL A 1 89 ? 6.309 11.281 10.367 1 87.5 89 VAL A CA 1
ATOM 719 C C . VAL A 1 89 ? 6.371 11.938 11.75 1 87.5 89 VAL A C 1
ATOM 721 O O . VAL A 1 89 ? 7.039 12.961 11.922 1 87.5 89 VAL A O 1
ATOM 724 N N . GLY A 1 90 ? 5.703 11.383 12.695 1 79.06 90 GLY A N 1
ATOM 725 C CA . GLY A 1 90 ? 5.777 11.875 14.062 1 79.06 90 GLY A CA 1
ATOM 726 C C . GLY A 1 90 ? 4.801 13 14.336 1 79.06 90 GLY A C 1
ATOM 727 O O . GLY A 1 90 ? 4.84 13.617 15.406 1 79.06 90 GLY A O 1
ATOM 728 N N . GLN A 1 91 ? 4.012 13.344 13.328 1 75.94 91 GLN A N 1
ATOM 729 C CA . GLN A 1 91 ? 3.047 14.422 13.523 1 75.94 91 GLN A CA 1
ATOM 730 C C . GLN A 1 91 ? 1.753 13.898 14.141 1 75.94 91 GLN A C 1
ATOM 732 O O . GLN A 1 91 ? 1.064 14.625 14.859 1 75.94 91 GLN A O 1
ATOM 737 N N . ASP A 1 92 ? 1.53 12.727 13.812 1 78.19 92 ASP A N 1
ATOM 738 C CA . ASP A 1 92 ? 0.37 12.07 14.398 1 78.19 92 ASP A CA 1
ATOM 739 C C . ASP A 1 92 ? 0.646 10.586 14.641 1 78.19 92 ASP A C 1
ATOM 741 O O . ASP A 1 92 ? 1.726 10.086 14.312 1 78.19 92 ASP A O 1
ATOM 745 N N . ARG A 1 93 ? -0.213 9.992 15.281 1 78.5 93 ARG A N 1
ATOM 746 C CA . ARG A 1 93 ? -0.031 8.594 15.664 1 78.5 93 ARG A CA 1
ATOM 747 C C . ARG A 1 93 ? -0.094 7.684 14.445 1 78.5 93 ARG A C 1
ATOM 749 O O . ARG A 1 93 ? 0.393 6.551 14.484 1 78.5 93 ARG A O 1
ATOM 756 N N . LEU A 1 94 ? -0.706 8.109 13.359 1 84.44 94 LEU A N 1
ATOM 757 C CA . LEU A 1 94 ? -0.913 7.246 12.195 1 84.44 94 LEU A CA 1
ATOM 758 C C . LEU A 1 94 ? 0.356 7.152 11.359 1 84.44 94 LEU A C 1
ATOM 760 O O . LEU A 1 94 ? 0.667 6.09 10.812 1 84.44 94 LEU A O 1
ATOM 764 N N . GLN A 1 95 ? 1.076 8.336 11.266 1 91.62 95 GLN A N 1
ATOM 765 C CA . GLN A 1 95 ? 2.303 8.391 10.477 1 91.62 95 GLN A CA 1
ATOM 766 C C . GLN A 1 95 ? 2.156 7.598 9.18 1 91.62 95 GLN A C 1
ATOM 768 O O . GLN A 1 95 ? 2.934 6.68 8.922 1 91.62 95 GLN A O 1
ATOM 773 N N . ILE A 1 96 ? 1.247 7.973 8.383 1 94.62 96 ILE A N 1
ATOM 774 C CA . ILE A 1 96 ? 0.78 7.191 7.246 1 94.62 96 ILE A CA 1
ATOM 775 C C . ILE A 1 96 ? 1.942 6.922 6.293 1 94.62 96 ILE A C 1
ATOM 777 O O . ILE A 1 96 ? 2.131 5.793 5.836 1 94.62 96 ILE A O 1
ATOM 781 N N . VAL A 1 97 ? 2.746 7.953 6.016 1 95.19 97 VAL A N 1
ATOM 782 C CA . VAL A 1 97 ? 3.863 7.797 5.086 1 95.19 97 VAL A CA 1
ATOM 783 C C . VAL A 1 97 ? 4.824 6.734 5.609 1 95.19 97 VAL A C 1
ATOM 785 O O . VAL A 1 97 ? 5.238 5.844 4.863 1 95.19 97 VAL A O 1
ATOM 788 N N . HIS A 1 98 ? 5.102 6.812 6.871 1 96 98 HIS A N 1
ATOM 789 C CA . HIS A 1 98 ? 5.98 5.816 7.465 1 96 98 HIS A CA 1
ATOM 790 C C . HIS A 1 98 ? 5.336 4.434 7.453 1 96 98 HIS A C 1
ATOM 792 O O . HIS A 1 98 ? 6 3.434 7.18 1 96 98 HIS A O 1
ATOM 798 N N . THR A 1 99 ? 4.094 4.34 7.777 1 96.38 99 THR A N 1
ATOM 799 C CA . THR A 1 99 ? 3.365 3.078 7.836 1 96.38 99 THR A CA 1
ATOM 800 C C . THR A 1 99 ? 3.361 2.393 6.473 1 96.38 99 THR A C 1
ATOM 802 O O . THR A 1 99 ? 3.619 1.19 6.375 1 96.38 99 THR A O 1
ATOM 805 N N . LEU A 1 100 ? 3.078 3.145 5.434 1 97.56 100 LEU A N 1
ATOM 806 C CA . LEU A 1 100 ? 3.064 2.584 4.086 1 97.56 100 LEU A CA 1
ATOM 807 C C . LEU A 1 100 ? 4.465 2.17 3.656 1 97.56 100 LEU A C 1
ATOM 809 O O . LEU A 1 100 ? 4.641 1.146 2.99 1 97.56 100 LEU A O 1
ATOM 813 N N . TYR A 1 101 ? 5.453 2.963 4.043 1 97.75 101 TYR A N 1
ATOM 814 C CA . TYR A 1 101 ? 6.836 2.6 3.758 1 97.75 101 TYR A CA 1
ATOM 815 C C . TYR A 1 101 ? 7.207 1.285 4.434 1 97.75 101 TYR A C 1
ATOM 817 O O . TYR A 1 101 ? 7.73 0.374 3.787 1 97.75 101 TYR A O 1
ATOM 825 N N . MET A 1 102 ? 6.871 1.169 5.66 1 97.06 102 MET A N 1
ATOM 826 C CA . MET A 1 102 ? 7.234 -0.022 6.426 1 97.06 102 MET A CA 1
ATOM 827 C C . MET A 1 102 ? 6.469 -1.241 5.93 1 97.06 102 MET A C 1
ATOM 829 O O . MET A 1 102 ? 7.004 -2.35 5.898 1 97.06 102 MET A O 1
ATOM 833 N N . ALA A 1 103 ? 5.246 -1.078 5.617 1 97.19 103 ALA A N 1
ATOM 834 C CA . ALA A 1 103 ? 4.48 -2.184 5.043 1 97.19 103 ALA A CA 1
ATOM 835 C C . ALA A 1 103 ? 5.148 -2.709 3.775 1 97.19 103 ALA A C 1
ATOM 837 O O . ALA A 1 103 ? 5.203 -3.92 3.551 1 97.19 103 ALA A O 1
ATOM 838 N N . SER A 1 104 ? 5.633 -1.821 2.951 1 97.88 104 SER A N 1
ATOM 839 C CA . SER A 1 104 ? 6.309 -2.201 1.715 1 97.88 104 SER A CA 1
ATOM 840 C C . SER A 1 104 ? 7.629 -2.908 2 1 97.88 104 SER A C 1
ATOM 842 O O . SER A 1 104 ? 7.941 -3.924 1.375 1 97.88 104 SER A O 1
ATOM 844 N N . VAL A 1 105 ? 8.375 -2.357 2.973 1 96.88 105 VAL A N 1
ATOM 845 C CA . VAL A 1 105 ? 9.656 -2.951 3.346 1 96.88 105 VAL A CA 1
ATOM 846 C C . VAL A 1 105 ? 9.43 -4.352 3.914 1 96.88 105 VAL A C 1
ATOM 848 O O . VAL A 1 105 ? 10.148 -5.293 3.562 1 96.88 105 VAL A O 1
ATOM 851 N N . ASN A 1 106 ? 8.477 -4.461 4.719 1 96.38 106 ASN A N 1
ATOM 852 C CA . ASN A 1 106 ? 8.18 -5.758 5.32 1 96.38 106 ASN A CA 1
ATOM 853 C C . ASN A 1 106 ? 7.75 -6.777 4.27 1 96.38 106 ASN A C 1
ATOM 855 O O . ASN A 1 106 ? 8.133 -7.949 4.344 1 96.38 106 ASN A O 1
ATOM 859 N N . LEU A 1 107 ? 6.926 -6.379 3.359 1 95.44 107 LEU A N 1
ATOM 860 C CA . LEU A 1 107 ? 6.508 -7.277 2.287 1 95.44 107 LEU A CA 1
ATOM 861 C C . LEU A 1 107 ? 7.711 -7.742 1.472 1 95.44 107 LEU A C 1
ATOM 863 O O . LEU A 1 107 ? 7.844 -8.93 1.174 1 95.44 107 LEU A O 1
ATOM 867 N N . TRP A 1 108 ? 8.617 -6.824 1.133 1 94.62 108 TRP A N 1
ATOM 868 C CA . TRP A 1 108 ? 9.828 -7.109 0.371 1 94.62 108 TRP A CA 1
ATOM 869 C C . TRP A 1 108 ? 10.719 -8.102 1.112 1 94.62 108 TRP A C 1
ATOM 871 O O . TRP A 1 108 ? 11.266 -9.023 0.507 1 94.62 108 TRP A O 1
ATOM 881 N N . GLU A 1 109 ? 10.805 -7.977 2.422 1 93.44 109 GLU A N 1
ATOM 882 C CA . GLU A 1 109 ? 11.656 -8.828 3.252 1 93.44 109 GLU A CA 1
ATOM 883 C C . GLU A 1 109 ? 11.016 -10.188 3.482 1 93.44 109 GLU A C 1
ATOM 885 O O . GLU A 1 109 ? 11.711 -11.211 3.502 1 93.44 109 GLU A O 1
ATOM 890 N N . GLU A 1 110 ? 9.781 -10.18 3.73 1 92.12 110 GLU A N 1
ATOM 891 C CA . GLU A 1 110 ? 9.086 -11.445 3.91 1 92.12 110 GLU A CA 1
ATOM 892 C C . GLU A 1 110 ? 9.148 -12.297 2.643 1 92.12 110 GLU A C 1
ATOM 894 O O . GLU A 1 110 ? 9.18 -13.523 2.713 1 92.12 110 GLU A O 1
ATOM 899 N N . ALA A 1 111 ? 9.172 -11.672 1.528 1 90.56 111 ALA A N 1
ATOM 900 C CA . ALA A 1 111 ? 9.32 -12.367 0.253 1 90.56 111 ALA A CA 1
ATOM 901 C C . ALA A 1 111 ? 10.773 -12.773 0.013 1 90.56 111 ALA A C 1
ATOM 903 O O . ALA A 1 111 ? 11.086 -13.438 -0.98 1 90.56 111 ALA A O 1
ATOM 904 N N . LYS A 1 112 ? 11.688 -12.289 0.889 1 89.56 112 LYS A N 1
ATOM 905 C CA . LYS A 1 112 ? 13.117 -12.578 0.832 1 89.56 112 LYS A CA 1
ATOM 906 C C . LYS A 1 112 ? 13.75 -11.969 -0.414 1 89.56 112 LYS A C 1
ATOM 908 O O . LYS A 1 112 ? 14.758 -12.484 -0.92 1 89.56 112 LYS A O 1
ATOM 913 N N . CYS A 1 113 ? 13.18 -10.93 -0.873 1 91.12 113 CYS A N 1
ATOM 914 C CA . CYS A 1 113 ? 13.664 -10.312 -2.104 1 91.12 113 CYS A CA 1
ATOM 915 C C . CYS A 1 113 ? 15.023 -9.656 -1.893 1 91.12 113 CYS A C 1
ATOM 917 O O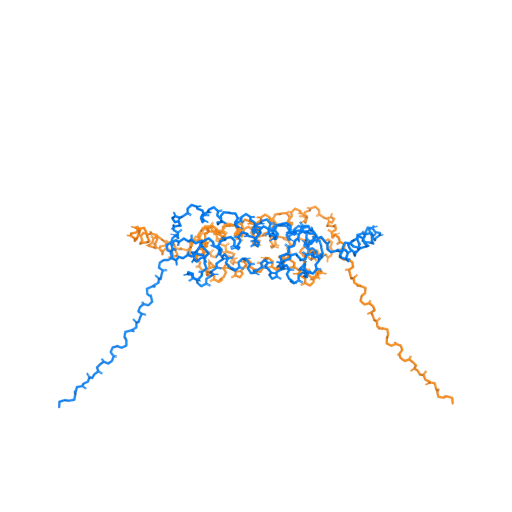 . CYS A 1 113 ? 15.812 -9.539 -2.832 1 91.12 113 CYS A O 1
ATOM 919 N N . SER A 1 114 ? 15.312 -9.18 -0.672 1 89.81 114 SER A N 1
ATOM 920 C CA . SER A 1 114 ? 16.594 -8.562 -0.386 1 89.81 114 SER A CA 1
ATOM 921 C C . SER A 1 114 ? 17.75 -9.523 -0.643 1 89.81 114 SER A C 1
ATOM 923 O O . SER A 1 114 ? 18.891 -9.102 -0.821 1 89.81 114 SER A O 1
ATOM 925 N N . LYS A 1 115 ? 17.422 -10.766 -0.688 1 87.94 115 LYS A N 1
ATOM 926 C CA . LYS A 1 115 ? 18.453 -11.781 -0.893 1 87.94 115 LYS A CA 1
ATOM 927 C C . LYS A 1 115 ? 18.641 -12.086 -2.377 1 87.94 115 LYS A C 1
ATOM 929 O O . LYS A 1 115 ? 19.609 -12.75 -2.766 1 87.94 115 LYS A O 1
ATOM 934 N N . CYS A 1 116 ? 17.828 -11.57 -3.215 1 88.75 116 CYS A N 1
ATOM 935 C CA . CYS A 1 116 ? 17.812 -11.938 -4.625 1 88.75 116 CYS A CA 1
ATOM 936 C C . CYS A 1 116 ? 18.672 -10.984 -5.449 1 88.75 116 CYS A C 1
ATOM 938 O O . CYS A 1 116 ? 19.016 -11.289 -6.594 1 88.75 116 CYS A O 1
ATOM 940 N N . PHE A 1 117 ? 19.094 -9.844 -4.879 1 90.31 117 PHE A N 1
ATOM 941 C CA . PHE A 1 117 ? 19.781 -8.805 -5.652 1 90.31 117 PHE A CA 1
ATOM 942 C C . PHE A 1 117 ? 21.125 -8.453 -5.031 1 90.31 117 PHE A C 1
ATOM 944 O O . PHE A 1 117 ? 21.344 -8.68 -3.84 1 90.31 117 PHE A O 1
ATOM 951 N N . ASP A 1 118 ? 21.906 -7.93 -5.883 1 90 118 ASP A N 1
ATOM 952 C CA . ASP A 1 118 ? 23.219 -7.52 -5.414 1 90 118 ASP A CA 1
ATOM 953 C C . ASP A 1 118 ? 23.141 -6.254 -4.57 1 90 118 ASP A C 1
ATOM 955 O O . ASP A 1 118 ? 22.328 -5.371 -4.848 1 90 118 ASP A O 1
ATOM 959 N N . VAL A 1 119 ? 24.078 -6.246 -3.578 1 89.69 119 VAL A N 1
ATOM 960 C CA . VAL A 1 119 ? 24.266 -5.055 -2.754 1 89.69 119 VAL A CA 1
ATOM 961 C C . VAL A 1 119 ? 25.625 -4.434 -3.027 1 89.69 119 VAL A C 1
ATOM 963 O O . VAL A 1 119 ? 26.656 -5.113 -2.963 1 89.69 119 VAL A O 1
ATOM 966 N N . VAL A 1 120 ? 25.625 -3.193 -3.502 1 89.62 120 VAL A N 1
ATOM 967 C CA . VAL A 1 120 ? 26.859 -2.453 -3.771 1 89.62 120 VAL A CA 1
ATOM 968 C C . VAL A 1 120 ? 26.953 -1.262 -2.822 1 89.62 120 VAL A C 1
ATOM 970 O O . VAL A 1 120 ? 26.062 -0.407 -2.789 1 89.62 120 VAL A O 1
ATOM 973 N N . ASN A 1 121 ? 28.031 -1.148 -2.02 1 89.75 121 ASN A N 1
ATOM 974 C CA . ASN A 1 121 ? 28.25 -0.082 -1.053 1 89.75 121 ASN A CA 1
ATOM 975 C C . ASN A 1 121 ? 27.094 0.04 -0.066 1 89.75 121 ASN A C 1
ATOM 977 O O . ASN A 1 121 ? 26.625 1.143 0.202 1 89.75 121 ASN A O 1
ATOM 981 N N . GLY A 1 122 ? 26.438 -1.093 0.249 1 86.44 122 GLY A N 1
ATOM 982 C CA . GLY A 1 122 ? 25.375 -1.111 1.249 1 86.44 122 GLY A CA 1
ATOM 983 C C . GLY A 1 122 ? 24.016 -0.756 0.686 1 86.44 122 GLY A C 1
ATOM 984 O O . GLY A 1 122 ? 23.047 -0.617 1.434 1 86.44 122 GLY A O 1
ATOM 985 N N . GLN A 1 123 ? 23.891 -0.627 -0.646 1 87.94 123 GLN A N 1
ATOM 986 C CA . GLN A 1 123 ? 22.641 -0.242 -1.273 1 87.94 123 GLN A CA 1
ATOM 987 C C . GLN A 1 123 ? 22.125 -1.333 -2.213 1 87.94 123 GLN A C 1
ATOM 989 O O . GLN A 1 123 ? 22.906 -1.878 -3.008 1 87.94 123 GLN A O 1
ATOM 994 N N . LEU A 1 124 ? 20.938 -1.695 -2.018 1 88.44 124 LEU A N 1
ATOM 995 C CA . LEU A 1 124 ? 20.281 -2.664 -2.898 1 88.44 124 LEU A CA 1
ATOM 996 C C . LEU A 1 124 ? 20.281 -2.164 -4.34 1 88.44 124 LEU A C 1
ATOM 998 O O . LEU A 1 124 ? 20 -0.989 -4.59 1 88.44 124 LEU A O 1
ATOM 1002 N N . THR A 1 125 ? 20.594 -3.045 -5.266 1 89.12 125 THR A N 1
ATOM 1003 C CA . THR A 1 125 ? 20.547 -2.723 -6.688 1 89.12 125 THR A CA 1
ATOM 1004 C C . THR A 1 125 ? 19.484 -3.572 -7.395 1 89.12 125 THR A C 1
ATOM 1006 O O . THR A 1 125 ? 18.859 -4.438 -6.777 1 89.12 125 THR A O 1
ATOM 1009 N N . ASN A 1 126 ? 19.234 -3.291 -8.617 1 88.12 126 ASN A N 1
ATOM 1010 C CA . ASN A 1 126 ? 18.281 -4.086 -9.391 1 88.12 126 ASN A CA 1
ATOM 1011 C C . ASN A 1 126 ? 18.984 -5.199 -10.164 1 88.12 126 ASN A C 1
ATOM 1013 O O . ASN A 1 126 ? 18.375 -5.816 -11.047 1 88.12 126 ASN A O 1
ATOM 1017 N N . ASN A 1 127 ? 20.25 -5.453 -9.82 1 88.25 127 ASN A N 1
ATOM 1018 C CA . ASN A 1 127 ? 20.984 -6.547 -10.453 1 88.25 127 ASN A CA 1
ATOM 1019 C C . ASN A 1 127 ? 20.797 -7.855 -9.688 1 88.25 127 ASN A C 1
ATOM 1021 O O . ASN A 1 127 ? 21.172 -7.953 -8.516 1 88.25 127 ASN A O 1
ATOM 1025 N N . LEU A 1 128 ? 20.25 -8.766 -10.383 1 87.62 128 LEU A N 1
ATOM 1026 C CA . LEU A 1 128 ? 20.078 -10.078 -9.773 1 87.62 128 LEU A CA 1
ATOM 1027 C C . LEU A 1 128 ? 21.422 -10.703 -9.438 1 87.62 128 LEU A C 1
ATOM 1029 O O . LEU A 1 128 ? 22.375 -10.609 -10.219 1 87.62 128 LEU A O 1
ATOM 1033 N N . SER A 1 129 ? 21.484 -11.32 -8.281 1 87.31 129 SER A N 1
ATOM 1034 C CA . SER A 1 129 ? 22.688 -12.102 -7.984 1 87.31 129 SER A CA 1
ATOM 1035 C C . SER A 1 129 ? 22.828 -13.273 -8.953 1 87.31 129 SER A C 1
ATOM 1037 O O . SER A 1 129 ? 21.828 -13.773 -9.484 1 87.31 129 SER A O 1
ATOM 1039 N N . ALA A 1 130 ? 24.031 -13.664 -9.234 1 85.31 130 ALA A N 1
ATOM 1040 C CA . ALA A 1 130 ? 24.281 -14.766 -10.156 1 85.31 130 ALA A CA 1
ATOM 1041 C C . ALA A 1 130 ? 23.547 -16.031 -9.711 1 85.31 130 ALA A C 1
ATOM 1043 O O . ALA A 1 130 ? 23 -16.766 -10.531 1 85.31 130 ALA A O 1
ATOM 1044 N N . ASP A 1 131 ? 23.562 -16.219 -8.414 1 84.44 131 ASP A N 1
ATOM 1045 C CA . ASP A 1 131 ? 22.875 -17.391 -7.855 1 84.44 131 ASP A CA 1
ATOM 1046 C C . ASP A 1 131 ? 21.359 -17.297 -8.102 1 84.44 131 ASP A C 1
ATOM 1048 O O . ASP A 1 131 ? 20.75 -18.281 -8.531 1 84.44 131 ASP A O 1
ATOM 1052 N N . THR A 1 132 ? 20.828 -16.172 -7.883 1 84.62 132 THR A N 1
ATOM 1053 C CA . THR A 1 132 ? 19.391 -16 -8.055 1 84.62 132 THR A CA 1
ATOM 1054 C C . THR A 1 132 ? 19 -16.109 -9.523 1 84.62 132 THR A C 1
ATOM 1056 O O . THR A 1 132 ? 17.969 -16.719 -9.859 1 84.62 132 THR A O 1
ATOM 1059 N N . GLU A 1 133 ? 19.828 -15.492 -10.352 1 83.75 133 GLU A N 1
ATOM 1060 C CA . GLU A 1 133 ? 19.547 -15.578 -11.781 1 83.75 133 GLU A CA 1
ATOM 1061 C C . GLU A 1 133 ? 19.484 -17.031 -12.25 1 83.75 133 GLU A C 1
ATOM 1063 O O . GLU A 1 133 ? 18.609 -17.391 -13.031 1 83.75 133 GLU A O 1
ATOM 1068 N N . THR A 1 134 ? 20.422 -17.75 -11.828 1 83.69 134 THR A N 1
ATOM 1069 C CA . THR A 1 134 ? 20.469 -19.156 -12.195 1 83.69 134 THR A CA 1
ATOM 1070 C C . THR A 1 134 ? 19.234 -19.891 -11.664 1 83.69 134 THR A C 1
ATOM 1072 O O . THR A 1 134 ? 18.625 -20.688 -12.383 1 83.69 134 THR A O 1
ATOM 1075 N N . PHE A 1 135 ? 18.953 -19.609 -10.461 1 81.62 135 PHE A N 1
ATOM 1076 C CA . PHE A 1 135 ? 17.797 -20.25 -9.844 1 81.62 135 PHE A CA 1
ATOM 1077 C C . PHE A 1 135 ? 16.516 -19.922 -10.617 1 81.62 135 PHE A C 1
ATOM 1079 O O . PHE A 1 135 ? 15.719 -20.812 -10.906 1 81.62 135 PHE A O 1
ATOM 1086 N N . LEU A 1 136 ? 16.328 -18.688 -10.93 1 78.19 136 LEU A N 1
ATOM 1087 C CA . LEU A 1 136 ? 15.117 -18.25 -11.617 1 78.19 136 LEU A CA 1
ATOM 1088 C C . LEU A 1 136 ? 15.023 -18.875 -13.008 1 78.19 136 LEU A C 1
ATOM 1090 O O . LEU A 1 136 ? 13.93 -19.25 -13.445 1 78.19 136 LEU A O 1
ATOM 1094 N N . LYS A 1 137 ? 16.125 -18.938 -13.633 1 78.12 137 LYS A N 1
ATOM 1095 C CA . LYS A 1 137 ? 16.141 -19.562 -14.953 1 78.12 137 LYS A CA 1
ATOM 1096 C C . LYS A 1 137 ? 15.711 -21.031 -14.867 1 78.12 137 LYS A C 1
ATOM 1098 O O . LYS A 1 137 ? 14.914 -21.484 -15.688 1 78.12 137 LYS A O 1
ATOM 1103 N N . LEU A 1 138 ? 16.203 -21.703 -13.938 1 77.38 138 LEU A N 1
ATOM 1104 C CA . LEU A 1 138 ? 15.852 -23.109 -13.742 1 77.38 138 LEU A CA 1
ATOM 1105 C C . LEU A 1 138 ? 14.383 -23.234 -13.344 1 77.38 138 LEU A C 1
ATOM 1107 O O . LEU A 1 138 ? 13.68 -24.125 -13.844 1 77.38 138 LEU A O 1
ATOM 1111 N N . TYR A 1 139 ? 13.992 -22.359 -12.484 1 73.69 139 TYR A N 1
ATOM 1112 C CA . TYR A 1 139 ? 12.609 -22.359 -12.031 1 73.69 139 TYR A CA 1
ATOM 1113 C C . TYR A 1 139 ? 11.656 -22.141 -13.203 1 73.69 139 TYR A C 1
ATOM 1115 O O . TYR A 1 139 ? 10.664 -22.859 -13.344 1 73.69 139 TYR A O 1
ATOM 1123 N N . LYS A 1 140 ? 11.906 -21.141 -13.945 1 73.56 140 LYS A N 1
ATOM 1124 C CA . LYS A 1 140 ? 11.055 -20.812 -15.086 1 73.56 140 LYS A CA 1
ATOM 1125 C C . LYS A 1 140 ? 11.031 -21.953 -16.094 1 73.56 140 LYS A C 1
ATOM 1127 O O . LYS A 1 140 ? 10 -22.234 -16.703 1 73.56 140 LYS A O 1
ATOM 1132 N N . LYS A 1 141 ? 12.148 -22.562 -16.328 1 71.19 141 LYS A N 1
ATOM 1133 C CA . LYS A 1 141 ? 12.234 -23.688 -17.25 1 71.19 141 LYS A CA 1
ATOM 1134 C C . LYS A 1 141 ? 11.383 -24.859 -16.766 1 71.19 141 LYS A C 1
ATOM 1136 O O . LYS A 1 141 ? 10.719 -25.516 -17.562 1 71.19 141 LYS A O 1
ATOM 1141 N N . ASN A 1 142 ? 11.391 -25.031 -15.516 1 65.25 142 ASN A N 1
ATOM 1142 C CA . ASN A 1 142 ? 10.648 -26.141 -14.945 1 65.25 142 ASN A CA 1
ATOM 1143 C C . ASN A 1 142 ? 9.156 -25.844 -14.844 1 65.25 142 ASN A C 1
ATOM 1145 O O . ASN A 1 142 ? 8.32 -26.734 -15 1 65.25 142 ASN A O 1
ATOM 1149 N N . CYS A 1 143 ? 8.773 -24.656 -14.398 1 59.53 143 CYS A N 1
ATOM 1150 C CA . CYS A 1 143 ? 7.367 -24.281 -14.352 1 59.53 143 CYS A CA 1
ATOM 1151 C C . CYS A 1 143 ? 6.738 -24.359 -15.742 1 59.53 143 CYS A C 1
ATOM 1153 O O . CYS A 1 143 ? 5.562 -24.703 -15.875 1 59.53 143 CYS A O 1
ATOM 1155 N N . CYS A 1 144 ? 7.453 -23.938 -16.812 1 54.31 144 CYS A N 1
ATOM 1156 C CA . CYS A 1 144 ? 6.965 -24.047 -18.188 1 54.31 144 CYS A CA 1
ATOM 1157 C C . CYS A 1 144 ? 6.762 -25.5 -18.578 1 54.31 144 CYS A C 1
ATOM 1159 O O . CYS A 1 144 ? 5.895 -25.812 -19.391 1 54.31 144 CYS A O 1
ATOM 1161 N N . LEU A 1 145 ? 7.504 -26.406 -17.984 1 51.16 145 LEU A N 1
ATOM 1162 C CA . LEU A 1 145 ? 7.379 -27.812 -18.344 1 51.16 145 LEU A CA 1
ATOM 1163 C C . LEU A 1 145 ? 6.137 -28.438 -17.719 1 51.16 145 LEU A C 1
ATOM 1165 O O . LEU A 1 145 ? 5.598 -29.422 -18.234 1 51.16 145 LEU A O 1
ATOM 1169 N N . PHE A 1 146 ? 5.82 -27.875 -16.609 1 43.84 146 PHE A N 1
ATOM 1170 C CA . PHE A 1 146 ? 4.645 -28.469 -15.984 1 43.84 146 PHE A CA 1
ATOM 1171 C C . PHE A 1 146 ? 3.373 -27.781 -16.453 1 43.84 146 PHE A C 1
ATOM 1173 O O . PHE A 1 146 ? 2.271 -28.125 -16.031 1 43.84 146 PHE A O 1
ATOM 1180 N N . LYS A 1 147 ? 3.521 -26.812 -17.266 1 46.12 147 LYS A N 1
ATOM 1181 C CA . LYS A 1 147 ? 2.332 -26.359 -17.969 1 46.12 147 LYS A CA 1
ATOM 1182 C C . LYS A 1 147 ? 1.938 -27.359 -19.062 1 46.12 147 LYS A C 1
ATOM 1184 O O . LYS A 1 147 ? 2.803 -27.938 -19.719 1 46.12 147 LYS A O 1
ATOM 1189 N N . MET B 1 1 ? 16.562 -65.188 14.516 1 39.5 1 MET B N 1
ATOM 1190 C CA . MET B 1 1 ? 16.375 -64.438 13.258 1 39.5 1 MET B CA 1
ATOM 1191 C C . MET B 1 1 ? 15.688 -63.094 13.492 1 39.5 1 MET B C 1
ATOM 1193 O O . MET B 1 1 ? 14.484 -63.031 13.766 1 39.5 1 MET B O 1
ATOM 1197 N N . GLN B 1 2 ? 16.406 -62.062 14.172 1 52.81 2 GLN B N 1
ATOM 1198 C CA . GLN B 1 2 ? 16.016 -60.719 14.586 1 52.81 2 GLN B CA 1
ATOM 1199 C C . GLN B 1 2 ? 15.812 -59.781 13.383 1 52.81 2 GLN B C 1
ATOM 1201 O O . GLN B 1 2 ? 16.75 -59.562 12.617 1 52.81 2 GLN B O 1
ATOM 1206 N N . ILE B 1 3 ? 14.562 -59.688 12.859 1 52.53 3 ILE B N 1
ATOM 1207 C CA . ILE B 1 3 ? 14.164 -58.812 11.766 1 52.53 3 ILE B CA 1
ATOM 1208 C C . ILE B 1 3 ? 14.32 -57.344 12.195 1 52.53 3 ILE B C 1
ATOM 1210 O O . ILE B 1 3 ? 13.695 -56.906 13.164 1 52.53 3 ILE B O 1
ATOM 1214 N N . PHE B 1 4 ? 15.477 -56.688 11.852 1 58.53 4 PHE B N 1
ATOM 1215 C CA . PHE B 1 4 ? 15.688 -55.219 11.922 1 58.53 4 PHE B CA 1
ATOM 1216 C C . PHE B 1 4 ? 14.719 -54.5 10.992 1 58.53 4 PHE B C 1
ATOM 1218 O O . PHE B 1 4 ? 14.836 -54.594 9.766 1 58.53 4 PHE B O 1
ATOM 1225 N N . ILE B 1 5 ? 13.539 -54.125 11.406 1 54 5 ILE B N 1
ATOM 1226 C CA . ILE B 1 5 ? 12.617 -53.25 10.695 1 54 5 ILE B CA 1
ATOM 1227 C C . ILE B 1 5 ? 13.234 -51.875 10.555 1 54 5 ILE B C 1
ATOM 1229 O O . ILE B 1 5 ? 13.461 -51.188 11.547 1 54 5 ILE B O 1
ATOM 1233 N N . ILE B 1 6 ? 14.023 -51.594 9.531 1 48.97 6 ILE B N 1
ATOM 1234 C CA . ILE B 1 6 ? 14.445 -50.25 9.156 1 48.97 6 ILE B CA 1
ATOM 1235 C C . ILE B 1 6 ? 13.211 -49.375 8.883 1 48.97 6 ILE B C 1
ATOM 1237 O O . ILE B 1 6 ? 12.461 -49.656 7.941 1 48.97 6 ILE B O 1
ATOM 1241 N N . TYR B 1 7 ? 12.68 -48.625 9.844 1 50.91 7 TYR B N 1
ATOM 1242 C CA . TYR B 1 7 ? 11.727 -47.531 9.633 1 50.91 7 TYR B CA 1
ATOM 1243 C C . TYR B 1 7 ? 12.32 -46.438 8.75 1 50.91 7 TYR B C 1
ATOM 1245 O O . TYR B 1 7 ? 13.18 -45.688 9.188 1 50.91 7 TYR B O 1
ATOM 1253 N N . ILE B 1 8 ? 12.406 -46.625 7.426 1 49.41 8 ILE B N 1
ATOM 1254 C CA . ILE B 1 8 ? 12.672 -45.531 6.527 1 49.41 8 ILE B CA 1
ATOM 1255 C C . ILE B 1 8 ? 11.625 -44.438 6.742 1 49.41 8 ILE B C 1
ATOM 1257 O O . ILE B 1 8 ? 10.445 -44.625 6.449 1 49.41 8 ILE B O 1
ATOM 1261 N N . THR B 1 9 ? 11.836 -43.531 7.664 1 49.53 9 THR B N 1
ATOM 1262 C CA . THR B 1 9 ? 11.07 -42.281 7.699 1 49.53 9 THR B CA 1
ATOM 1263 C C . THR B 1 9 ? 11.156 -41.562 6.359 1 49.53 9 THR B C 1
ATOM 1265 O O . THR B 1 9 ? 12.25 -41.188 5.914 1 49.53 9 THR B O 1
ATOM 1268 N N . LEU B 1 10 ? 10.312 -41.844 5.402 1 48.91 10 LEU B N 1
ATOM 1269 C CA . LEU B 1 10 ? 10.109 -41 4.215 1 48.91 10 LEU B CA 1
ATOM 1270 C C . LEU B 1 10 ? 10.102 -39.531 4.574 1 48.91 10 LEU B C 1
ATOM 1272 O O . LEU B 1 10 ? 9.156 -39.031 5.191 1 48.91 10 LEU B O 1
ATOM 1276 N N . HIS B 1 11 ? 11.273 -38.938 4.719 1 49.34 11 HIS B N 1
ATOM 1277 C CA . HIS B 1 11 ? 11.289 -37.5 4.629 1 49.34 11 HIS B CA 1
ATOM 1278 C C . HIS B 1 11 ? 10.508 -37 3.412 1 49.34 11 HIS B C 1
ATOM 1280 O O . HIS B 1 11 ? 10.867 -37.312 2.275 1 49.34 11 HIS B O 1
ATOM 1286 N N . THR B 1 12 ? 9.234 -36.75 3.52 1 44.34 12 THR B N 1
ATOM 1287 C CA . THR B 1 12 ? 8.531 -35.938 2.527 1 44.34 12 THR B CA 1
ATOM 1288 C C . THR B 1 12 ? 9.445 -34.844 1.981 1 44.34 12 THR B C 1
ATOM 1290 O O . THR B 1 12 ? 9.844 -33.938 2.715 1 44.34 12 THR B O 1
ATOM 1293 N N . ILE B 1 13 ? 10.281 -35.156 1.036 1 43.91 13 ILE B N 1
ATOM 1294 C CA . ILE B 1 13 ? 10.836 -34.062 0.24 1 43.91 13 ILE B CA 1
ATOM 1295 C C . ILE B 1 13 ? 9.742 -33.062 -0.062 1 43.91 13 ILE B C 1
ATOM 1297 O O . ILE B 1 13 ? 8.789 -33.344 -0.782 1 43.91 13 ILE B O 1
ATOM 1301 N N . LEU B 1 14 ? 9.391 -32.125 0.827 1 41.44 14 LEU B N 1
ATOM 1302 C CA . LEU B 1 14 ? 8.633 -30.938 0.445 1 41.44 14 LEU B CA 1
ATOM 1303 C C . LEU B 1 14 ? 9.078 -30.422 -0.922 1 41.44 14 LEU B C 1
ATOM 1305 O O . LEU B 1 14 ? 10.203 -29.922 -1.07 1 41.44 14 LEU B O 1
ATOM 1309 N N . ILE B 1 15 ? 8.68 -31.094 -1.997 1 45.5 15 ILE B N 1
ATOM 1310 C CA . ILE B 1 15 ? 8.836 -30.453 -3.303 1 45.5 15 ILE B CA 1
ATOM 1311 C C . ILE B 1 15 ? 8.578 -28.953 -3.18 1 45.5 15 ILE B C 1
ATOM 1313 O O . ILE B 1 15 ? 7.508 -28.531 -2.744 1 45.5 15 ILE B O 1
ATOM 1317 N N . PRO B 1 16 ? 9.602 -28.156 -3.182 1 47.06 16 PRO B N 1
ATOM 1318 C CA . PRO B 1 16 ? 9.328 -26.719 -3.246 1 47.06 16 PRO B CA 1
ATOM 1319 C C . PRO B 1 16 ? 8.281 -26.359 -4.297 1 47.06 16 PRO B C 1
ATOM 1321 O O . PRO B 1 16 ? 8.375 -26.797 -5.445 1 47.06 16 PRO B O 1
ATOM 1324 N N . LYS B 1 17 ? 6.992 -26.281 -3.889 1 50.47 17 LYS B N 1
ATOM 1325 C CA . LYS B 1 17 ? 5.945 -25.828 -4.797 1 50.47 17 LYS B CA 1
ATOM 1326 C C . LYS B 1 17 ? 6.48 -24.781 -5.766 1 50.47 17 LYS B C 1
ATOM 1328 O O . LYS B 1 17 ? 6.891 -23.688 -5.348 1 50.47 17 LYS B O 1
ATOM 1333 N N . ILE B 1 18 ? 7.035 -25.281 -6.879 1 50.88 18 ILE B N 1
ATOM 1334 C CA . ILE B 1 18 ? 7.355 -24.375 -7.98 1 50.88 18 ILE B CA 1
ATOM 1335 C C . ILE B 1 18 ? 6.23 -23.359 -8.156 1 50.88 18 ILE B C 1
ATOM 1337 O O . ILE B 1 18 ? 5.062 -23.734 -8.281 1 50.88 18 ILE B O 1
ATOM 1341 N N . PHE B 1 19 ? 6.477 -22.188 -7.594 1 52.72 19 PHE B N 1
ATOM 1342 C CA . PHE B 1 19 ? 5.496 -21.109 -7.719 1 52.72 19 PHE B CA 1
ATOM 1343 C C . PHE B 1 19 ? 5.391 -20.641 -9.164 1 52.72 19 PHE B C 1
ATOM 1345 O O . PHE B 1 19 ? 6.258 -19.906 -9.648 1 52.72 19 PHE B O 1
ATOM 1352 N N . CYS B 1 20 ? 4.879 -21.516 -10.039 1 53.69 20 CYS B N 1
ATOM 1353 C CA . CYS B 1 20 ? 4.598 -21.094 -11.406 1 53.69 20 CYS B CA 1
ATOM 1354 C C . CYS B 1 20 ? 3.615 -19.938 -11.43 1 53.69 20 CYS B C 1
ATOM 1356 O O . CYS B 1 20 ? 2.834 -19.766 -10.492 1 53.69 20 CYS B O 1
ATOM 1358 N N . ASN B 1 21 ? 3.947 -18.953 -12.336 1 54.41 21 ASN B N 1
ATOM 1359 C CA . ASN B 1 21 ? 2.957 -17.906 -12.602 1 54.41 21 ASN B CA 1
ATOM 1360 C C . ASN B 1 21 ? 1.547 -18.484 -12.68 1 54.41 21 ASN B C 1
ATOM 1362 O O . ASN B 1 21 ? 1.307 -19.453 -13.406 1 54.41 21 ASN B O 1
ATOM 1366 N N . VAL B 1 22 ? 0.93 -18.453 -11.578 1 55.06 22 VAL B N 1
ATOM 1367 C CA . VAL B 1 22 ? -0.456 -18.906 -11.609 1 55.06 22 VAL B CA 1
ATOM 1368 C C . VAL B 1 22 ? -1.173 -18.297 -12.812 1 55.06 22 VAL B C 1
ATOM 1370 O O . VAL B 1 22 ? -1.26 -17.078 -12.953 1 55.06 22 VAL B O 1
ATOM 1373 N N . ILE B 1 23 ? -1.123 -18.984 -13.945 1 59.75 23 ILE B N 1
ATOM 1374 C CA . ILE B 1 23 ? -2.059 -18.594 -15 1 59.75 23 ILE B CA 1
ATOM 1375 C C . ILE B 1 23 ? -3.492 -18.844 -14.523 1 59.75 23 ILE B C 1
ATOM 1377 O O . ILE B 1 23 ? -3.891 -19.984 -14.297 1 59.75 23 ILE B O 1
ATOM 1381 N N . ILE B 1 24 ? -4.078 -17.75 -14.125 1 64.31 24 ILE B N 1
ATOM 1382 C CA . ILE B 1 24 ? -5.508 -17.812 -13.852 1 64.31 24 ILE B CA 1
ATOM 1383 C C . ILE B 1 24 ? -6.281 -17.984 -15.156 1 64.31 24 ILE B C 1
ATOM 1385 O O . ILE B 1 24 ? -6.23 -17.109 -16.031 1 64.31 24 ILE B O 1
ATOM 1389 N N . GLU B 1 25 ? -6.852 -19.109 -15.297 1 68.38 25 GLU B N 1
ATOM 1390 C CA . GLU B 1 25 ? -7.559 -19.422 -16.531 1 68.38 25 GLU B CA 1
ATOM 1391 C C . GLU B 1 25 ? -8.945 -18.781 -16.562 1 68.38 25 GLU B C 1
ATOM 1393 O O . GLU B 1 25 ? -9.656 -18.875 -17.562 1 68.38 25 GLU B O 1
ATOM 1398 N N . ASN B 1 26 ? -9.203 -18.016 -15.633 1 84.94 26 ASN B N 1
ATOM 1399 C CA . ASN B 1 26 ? -10.523 -17.391 -15.602 1 84.94 26 ASN B CA 1
ATOM 1400 C C . ASN B 1 26 ? -10.438 -15.891 -15.828 1 84.94 26 ASN B C 1
ATOM 1402 O O . ASN B 1 26 ? -9.844 -15.164 -15.023 1 84.94 26 ASN B O 1
ATOM 1406 N N . GLU B 1 27 ? -11 -15.477 -16.859 1 89.62 27 GLU B N 1
ATOM 1407 C CA . GLU B 1 27 ? -10.914 -14.078 -17.281 1 89.62 27 GLU B CA 1
ATOM 1408 C C . GLU B 1 27 ? -11.547 -13.156 -16.234 1 89.62 27 GLU B C 1
ATOM 1410 O O . GLU B 1 27 ? -11.055 -12.055 -15.992 1 89.62 27 GLU B O 1
ATOM 1415 N N . ASN B 1 28 ? -12.664 -13.617 -15.68 1 93.06 28 ASN B N 1
ATOM 1416 C CA . ASN B 1 28 ? -13.336 -12.797 -14.68 1 93.06 28 ASN B CA 1
ATOM 1417 C C . ASN B 1 28 ? -12.469 -12.609 -13.438 1 93.06 28 ASN B C 1
ATOM 1419 O O . ASN B 1 28 ? -12.453 -11.531 -12.836 1 93.06 28 ASN B O 1
ATOM 1423 N N . CYS B 1 29 ? -11.773 -13.57 -13.148 1 93.75 29 CYS B N 1
ATOM 1424 C CA . CYS B 1 29 ? -10.883 -13.477 -12 1 93.75 29 CYS B CA 1
ATOM 1425 C C . CYS B 1 29 ? -9.695 -12.57 -12.312 1 93.75 29 CYS B C 1
ATOM 1427 O O . CYS B 1 29 ? -9.289 -11.758 -11.477 1 93.75 29 CYS B O 1
ATOM 1429 N N . THR B 1 30 ? -9.18 -12.688 -13.484 1 92.38 30 THR B N 1
ATOM 1430 C CA . THR B 1 30 ? -8.094 -11.812 -13.906 1 92.38 30 THR B CA 1
ATOM 1431 C C . THR B 1 30 ? -8.531 -10.352 -13.883 1 92.38 30 THR B C 1
ATOM 1433 O O . THR B 1 30 ? -7.777 -9.477 -13.461 1 92.38 30 THR B O 1
ATOM 1436 N N . LYS B 1 31 ? -9.711 -10.117 -14.297 1 95.38 31 LYS B N 1
ATOM 1437 C CA . LYS B 1 31 ? -10.258 -8.758 -14.273 1 95.38 31 LYS B CA 1
ATOM 1438 C C . LYS B 1 31 ? -10.359 -8.234 -12.844 1 95.38 31 LYS B C 1
ATOM 1440 O O . LYS B 1 31 ? -10.039 -7.074 -12.586 1 95.38 31 LYS B O 1
ATOM 1445 N N . LEU B 1 32 ? -10.789 -9.062 -11.953 1 96.38 32 LEU B N 1
ATOM 1446 C CA . LEU B 1 32 ? -10.914 -8.664 -10.555 1 96.38 32 LEU B CA 1
ATOM 1447 C C . LEU B 1 32 ? -9.547 -8.406 -9.938 1 96.38 32 LEU B C 1
ATOM 1449 O O . LEU B 1 32 ? -9.383 -7.492 -9.125 1 96.38 32 LEU B O 1
ATOM 1453 N N . GLN B 1 33 ? -8.57 -9.219 -10.336 1 95.12 33 GLN B N 1
ATOM 1454 C CA . GLN B 1 33 ? -7.203 -8.969 -9.898 1 95.12 33 GLN B CA 1
ATOM 1455 C C . GLN B 1 33 ? -6.73 -7.582 -10.344 1 95.12 33 GLN B C 1
ATOM 1457 O O . GLN B 1 33 ? -6.105 -6.859 -9.562 1 95.12 33 GLN B O 1
ATOM 1462 N N . ASP B 1 34 ? -7.027 -7.242 -11.562 1 96.69 34 ASP B N 1
ATOM 1463 C CA . ASP B 1 34 ? -6.66 -5.938 -12.109 1 96.69 34 ASP B CA 1
ATOM 1464 C C . ASP B 1 34 ? -7.352 -4.812 -11.344 1 96.69 34 ASP B C 1
ATOM 1466 O O . ASP B 1 34 ? -6.73 -3.799 -11.016 1 96.69 34 ASP B O 1
ATOM 1470 N N . GLU B 1 35 ? -8.57 -4.996 -11.102 1 97.75 35 GLU B N 1
ATOM 1471 C CA . GLU B 1 35 ? -9.336 -3.986 -10.383 1 97.75 35 GLU B CA 1
ATOM 1472 C C . GLU B 1 35 ? -8.82 -3.811 -8.953 1 97.75 35 GLU B C 1
ATOM 1474 O O . GLU B 1 35 ? -8.734 -2.689 -8.453 1 97.75 35 GLU B O 1
ATOM 1479 N N . PHE B 1 36 ? -8.523 -4.891 -8.352 1 98 36 PHE B N 1
ATOM 1480 C CA . PHE B 1 36 ? -7.977 -4.805 -7.004 1 98 36 PHE B CA 1
ATOM 1481 C C . PHE B 1 36 ? -6.633 -4.086 -7.008 1 98 36 PHE B C 1
ATOM 1483 O O . PHE B 1 36 ? -6.363 -3.258 -6.133 1 98 36 PHE B O 1
ATOM 1490 N N . ALA B 1 37 ? -5.793 -4.414 -7.957 1 97.75 37 ALA B N 1
ATOM 1491 C CA . ALA B 1 37 ? -4.5 -3.748 -8.086 1 97.75 37 ALA B CA 1
ATOM 1492 C C . ALA B 1 37 ? -4.672 -2.236 -8.211 1 97.75 37 ALA B C 1
ATOM 1494 O O . ALA B 1 37 ? -3.953 -1.469 -7.566 1 97.75 37 ALA B O 1
ATOM 1495 N N . LYS B 1 38 ? -5.578 -1.811 -8.969 1 98 38 LYS B N 1
ATOM 1496 C CA . LYS B 1 38 ? -5.859 -0.39 -9.156 1 98 38 LYS B CA 1
ATOM 1497 C C . LYS B 1 38 ? -6.398 0.239 -7.875 1 98 38 LYS B C 1
ATOM 1499 O O . LYS B 1 38 ? -5.992 1.341 -7.5 1 98 38 LYS B O 1
ATOM 1504 N N . ALA B 1 39 ? -7.309 -0.46 -7.258 1 98.25 39 ALA B N 1
ATOM 1505 C CA . ALA B 1 39 ? -7.957 0.071 -6.062 1 98.25 39 ALA B CA 1
ATOM 1506 C C . ALA B 1 39 ? -6.949 0.252 -4.93 1 98.25 39 ALA B C 1
ATOM 1508 O O . ALA B 1 39 ? -6.922 1.298 -4.277 1 98.25 39 ALA B O 1
ATOM 1509 N N . VAL B 1 40 ? -6.148 -0.754 -4.695 1 98.31 40 VAL B N 1
ATOM 1510 C CA . VAL B 1 40 ? -5.191 -0.679 -3.596 1 98.31 40 VAL B CA 1
ATOM 1511 C C . VAL B 1 40 ? -4.133 0.379 -3.904 1 98.31 40 VAL B C 1
ATOM 1513 O O . VAL B 1 40 ? -3.688 1.098 -3.008 1 98.31 40 VAL B O 1
ATOM 1516 N N . SER B 1 41 ? -3.707 0.487 -5.152 1 98.31 41 SER B N 1
ATOM 1517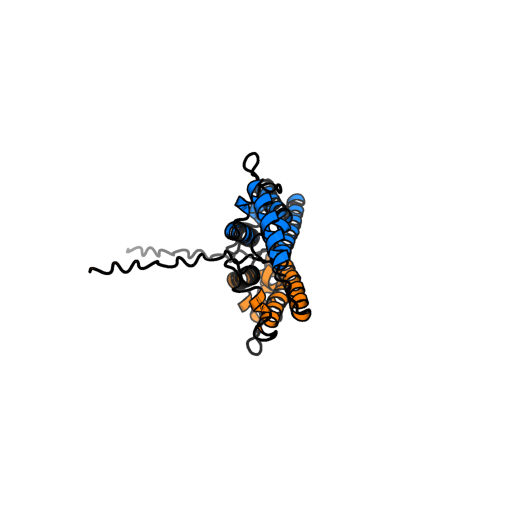 C CA . SER B 1 41 ? -2.773 1.526 -5.57 1 98.31 41 SER B CA 1
ATOM 1518 C C . SER B 1 41 ? -3.35 2.918 -5.328 1 98.31 41 SER B C 1
ATOM 1520 O O . SER B 1 41 ? -2.662 3.799 -4.809 1 98.31 41 SER B O 1
ATOM 1522 N N . ASN B 1 42 ? -4.555 3.092 -5.68 1 98.19 42 ASN B N 1
ATOM 1523 C CA . ASN B 1 42 ? -5.211 4.379 -5.488 1 98.19 42 ASN B CA 1
ATOM 1524 C C . ASN B 1 42 ? -5.332 4.734 -4.008 1 98.19 42 ASN B C 1
ATOM 1526 O O . ASN B 1 42 ? -5.113 5.883 -3.619 1 98.19 42 ASN B O 1
ATOM 1530 N N . PHE B 1 43 ? -5.727 3.779 -3.227 1 98.38 43 PHE B N 1
ATOM 1531 C CA . PHE B 1 43 ? -5.871 4.023 -1.796 1 98.38 43 PHE B CA 1
ATOM 1532 C C . PHE B 1 43 ? -4.531 4.398 -1.172 1 98.38 43 PHE B C 1
ATOM 1534 O O . PHE B 1 43 ? -4.457 5.305 -0.341 1 98.38 43 PHE B O 1
ATOM 1541 N N . THR B 1 44 ? -3.494 3.713 -1.563 1 97.81 44 THR B N 1
ATOM 1542 C CA . THR B 1 44 ? -2.156 3.953 -1.038 1 97.81 44 THR B CA 1
ATOM 1543 C C . THR B 1 44 ? -1.666 5.348 -1.419 1 97.81 44 THR B C 1
ATOM 1545 O O . THR B 1 44 ? -1.14 6.078 -0.577 1 97.81 44 THR B O 1
ATOM 1548 N N . SER B 1 45 ? -1.851 5.719 -2.621 1 97.44 45 SER B N 1
ATOM 1549 C CA . SER B 1 45 ? -1.465 7.059 -3.059 1 97.44 45 SER B CA 1
ATOM 1550 C C . SER B 1 45 ? -2.281 8.125 -2.344 1 97.44 45 SER B C 1
ATOM 1552 O O . SER B 1 45 ? -1.736 9.148 -1.912 1 97.44 45 SER B O 1
ATOM 1554 N N . CYS B 1 46 ? -3.545 7.902 -2.252 1 96.56 46 CYS B N 1
ATOM 1555 C CA . CYS B 1 46 ? -4.426 8.836 -1.558 1 96.56 46 CYS B CA 1
ATOM 1556 C C . CYS B 1 46 ? -3.969 9.047 -0.12 1 96.56 46 CYS B C 1
ATOM 1558 O O . CYS B 1 46 ? -3.963 10.18 0.372 1 96.56 46 CYS B O 1
ATOM 1560 N N . GLY B 1 47 ? -3.588 7.914 0.549 1 95.62 47 GLY B N 1
ATOM 1561 C CA . GLY B 1 47 ? -3.098 7.992 1.916 1 95.62 47 GLY B CA 1
ATOM 1562 C C . GLY B 1 47 ? -1.873 8.875 2.061 1 95.62 47 GLY B C 1
ATOM 1563 O O . GLY B 1 47 ? -1.741 9.609 3.045 1 95.62 47 GLY B O 1
ATOM 1564 N N . VAL B 1 48 ? -1.014 8.844 1.105 1 95 48 VAL B N 1
ATOM 1565 C CA . VAL B 1 48 ? 0.194 9.656 1.14 1 95 48 VAL B CA 1
ATOM 1566 C C . VAL B 1 48 ? -0.172 11.133 0.963 1 95 48 VAL B C 1
ATOM 1568 O O . VAL B 1 48 ? 0.335 11.992 1.683 1 95 48 VAL B O 1
ATOM 1571 N N . PHE B 1 49 ? -1.127 11.438 0.093 1 92.69 49 PHE B N 1
ATOM 1572 C CA . PHE B 1 49 ? -1.494 12.82 -0.208 1 92.69 49 PHE B CA 1
ATOM 1573 C C . PHE B 1 49 ? -2.297 13.422 0.937 1 92.69 49 PHE B C 1
ATOM 1575 O O . PHE B 1 49 ? -2.234 14.633 1.171 1 92.69 49 PHE B O 1
ATOM 1582 N N . HIS B 1 50 ? -2.996 12.586 1.586 1 89.75 50 HIS B N 1
ATOM 1583 C CA . HIS B 1 50 ? -3.855 13.055 2.666 1 89.75 50 HIS B CA 1
ATOM 1584 C C . HIS B 1 50 ? -3.496 12.391 3.988 1 89.75 50 HIS B C 1
ATOM 1586 O O . HIS B 1 50 ? -4.367 11.852 4.676 1 89.75 50 HIS B O 1
ATOM 1592 N N . SER B 1 51 ? -2.266 12.516 4.273 1 86.75 51 SER B N 1
ATOM 1593 C CA . SER B 1 51 ? -1.612 11.688 5.277 1 86.75 51 SER B CA 1
ATOM 1594 C C . SER B 1 51 ? -1.993 12.117 6.688 1 86.75 51 SER B C 1
ATOM 1596 O O . SER B 1 51 ? -1.387 11.68 7.664 1 86.75 51 SER B O 1
ATOM 1598 N N . ARG B 1 52 ? -2.914 12.93 6.82 1 76.94 52 ARG B N 1
ATOM 1599 C CA . ARG B 1 52 ? -3.422 13.297 8.141 1 76.94 52 ARG B CA 1
ATOM 1600 C C . ARG B 1 52 ? -4.746 12.602 8.43 1 76.94 52 ARG B C 1
ATOM 1602 O O . ARG B 1 52 ? -5.527 12.328 7.52 1 76.94 52 ARG B O 1
ATOM 1609 N N . PRO B 1 53 ? -5.02 12.18 9.695 1 71.94 53 PRO B N 1
ATOM 1610 C CA . PRO B 1 53 ? -6.141 11.305 10.047 1 71.94 53 PRO B CA 1
ATOM 1611 C C . PRO B 1 53 ? -7.473 11.797 9.484 1 71.94 53 PRO B C 1
ATOM 1613 O O . PRO B 1 53 ? -8.211 11.031 8.859 1 71.94 53 PRO B O 1
ATOM 1616 N N . ILE B 1 54 ? -7.879 12.938 9.836 1 72.56 54 ILE B N 1
ATOM 1617 C CA . ILE B 1 54 ? -9.211 13.344 9.391 1 72.56 54 ILE B CA 1
ATOM 1618 C C . ILE B 1 54 ? -9.203 13.578 7.883 1 72.56 54 ILE B C 1
ATOM 1620 O O . ILE B 1 54 ? -10.195 13.312 7.203 1 72.56 54 ILE B O 1
ATOM 1624 N N . ASN B 1 55 ? -8.188 13.836 7.336 1 83.38 55 ASN B N 1
ATOM 1625 C CA . ASN B 1 55 ? -8.086 14.094 5.902 1 83.38 55 ASN B CA 1
ATOM 1626 C C . ASN B 1 55 ? -8.141 12.805 5.094 1 83.38 55 ASN B C 1
ATOM 1628 O O . ASN B 1 55 ? -8.805 12.75 4.055 1 83.38 55 ASN B O 1
ATOM 1632 N N . ILE B 1 56 ? -7.508 11.75 5.621 1 89.31 56 ILE B N 1
ATOM 1633 C CA . ILE B 1 56 ? -7.508 10.492 4.879 1 89.31 56 ILE B CA 1
ATOM 1634 C C . ILE B 1 56 ? -8.93 9.93 4.82 1 89.31 56 ILE B C 1
ATOM 1636 O O . ILE B 1 56 ? -9.336 9.359 3.807 1 89.31 56 ILE B O 1
ATOM 1640 N N . CYS B 1 57 ? -9.734 10.078 5.859 1 88.81 57 CYS B N 1
ATOM 1641 C CA . CYS B 1 57 ? -11.102 9.57 5.883 1 88.81 57 CYS B CA 1
ATOM 1642 C C . CYS B 1 57 ? -11.969 10.281 4.855 1 88.81 57 CYS B C 1
ATOM 1644 O O . CYS B 1 57 ? -12.602 9.641 4.012 1 88.81 57 CYS B O 1
ATOM 1646 N N . GLU B 1 58 ? -11.906 11.508 4.93 1 86.88 58 GLU B N 1
ATOM 1647 C CA . GLU B 1 58 ? -12.758 12.312 4.062 1 86.88 58 GLU B CA 1
ATOM 1648 C C . GLU B 1 58 ? -12.359 12.172 2.598 1 86.88 58 GLU B C 1
ATOM 1650 O O . GLU B 1 58 ? -13.219 12.078 1.719 1 86.88 58 GLU B O 1
ATOM 1655 N N . LYS B 1 59 ? -11.117 12.078 2.375 1 91.56 59 LYS B N 1
ATOM 1656 C CA . LYS B 1 59 ? -10.664 12.195 0.992 1 91.56 59 LYS B CA 1
ATOM 1657 C C . LYS B 1 59 ? -10.5 10.82 0.35 1 91.56 59 LYS B C 1
ATOM 1659 O O . LYS B 1 59 ? -10.555 10.688 -0.874 1 91.56 59 LYS B O 1
ATOM 1664 N N . CYS B 1 60 ? -10.336 9.781 1.193 1 95.5 60 CYS B N 1
ATOM 1665 C CA . CYS B 1 60 ? -9.914 8.516 0.605 1 95.5 60 CYS B CA 1
ATOM 1666 C C . CYS B 1 60 ? -10.984 7.441 0.8 1 95.5 60 CYS B C 1
ATOM 1668 O O . CYS B 1 60 ? -10.734 6.262 0.547 1 95.5 60 CYS B O 1
ATOM 1670 N N . VAL B 1 61 ? -12.203 7.793 1.162 1 94.44 61 VAL B N 1
ATOM 1671 C CA . VAL B 1 61 ? -13.25 6.816 1.452 1 94.44 61 VAL B CA 1
ATOM 1672 C C . VAL B 1 61 ? -13.617 6.059 0.178 1 94.44 61 VAL B C 1
ATOM 1674 O O . VAL B 1 61 ? -13.82 4.84 0.208 1 94.44 61 VAL B O 1
ATOM 1677 N N . ASP B 1 62 ? -13.664 6.75 -0.917 1 95.44 62 ASP B N 1
ATOM 1678 C CA . ASP B 1 62 ? -14.062 6.082 -2.154 1 95.44 62 ASP B CA 1
ATOM 1679 C C . ASP B 1 62 ? -13.031 5.035 -2.566 1 95.44 62 ASP B C 1
ATOM 1681 O O . ASP B 1 62 ? -13.391 3.93 -2.977 1 95.44 62 ASP B O 1
ATOM 1685 N N . SER B 1 63 ? -11.758 5.445 -2.48 1 97 63 SER B N 1
ATOM 1686 C CA . SER B 1 63 ? -10.719 4.488 -2.842 1 97 63 SER B CA 1
ATOM 1687 C C . SER B 1 63 ? -10.703 3.303 -1.882 1 97 63 SER B C 1
ATOM 1689 O O . SER B 1 63 ? -10.445 2.17 -2.293 1 97 63 SER B O 1
ATOM 1691 N N . TYR B 1 64 ? -11.008 3.52 -0.649 1 97.25 64 TYR B N 1
ATOM 1692 C CA . TYR B 1 64 ? -11.07 2.424 0.312 1 97.25 64 TYR B CA 1
ATOM 1693 C C . TYR B 1 64 ? -12.227 1.487 -0.003 1 97.25 64 TYR B C 1
ATOM 1695 O O . TYR B 1 64 ? -12.078 0.264 0.048 1 97.25 64 TYR B O 1
ATOM 1703 N N . LEU B 1 65 ? -13.359 2.033 -0.27 1 96.75 65 LEU B N 1
ATOM 1704 C CA . LEU B 1 65 ? -14.523 1.219 -0.579 1 96.75 65 LEU B CA 1
ATOM 1705 C C . LEU B 1 65 ? -14.289 0.37 -1.823 1 96.75 65 LEU B C 1
ATOM 1707 O O . LEU B 1 65 ? -14.688 -0.796 -1.871 1 96.75 65 LEU B O 1
ATOM 1711 N N . ASP B 1 66 ? -13.656 0.989 -2.84 1 97.38 66 ASP B N 1
ATOM 1712 C CA . ASP B 1 66 ? -13.32 0.234 -4.043 1 97.38 66 ASP B CA 1
ATOM 1713 C C . ASP B 1 66 ? -12.438 -0.964 -3.709 1 97.38 66 ASP B C 1
ATOM 1715 O O . ASP B 1 66 ? -12.625 -2.055 -4.25 1 97.38 66 ASP B O 1
ATOM 1719 N N . LEU B 1 67 ? -11.477 -0.73 -2.889 1 97.88 67 LEU B N 1
ATOM 1720 C CA . LEU B 1 67 ? -10.547 -1.765 -2.453 1 97.88 67 LEU B CA 1
ATOM 1721 C C . LEU B 1 67 ? -11.273 -2.875 -1.705 1 97.88 67 LEU B C 1
ATOM 1723 O O . LEU B 1 67 ? -11.094 -4.055 -2.01 1 97.88 67 LEU B O 1
ATOM 1727 N N . ASP B 1 68 ? -12.117 -2.508 -0.807 1 97 68 ASP B N 1
ATOM 1728 C CA . ASP B 1 68 ? -12.875 -3.479 -0.02 1 97 68 ASP B CA 1
ATOM 1729 C C . ASP B 1 68 ? -13.836 -4.27 -0.901 1 97 68 ASP B C 1
ATOM 1731 O O . ASP B 1 68 ? -13.93 -5.492 -0.786 1 97 68 ASP B O 1
ATOM 1735 N N . GLN B 1 69 ? -14.5 -3.586 -1.751 1 97.31 69 GLN B N 1
ATOM 1736 C CA . GLN B 1 69 ? -15.484 -4.215 -2.623 1 97.31 69 GLN B CA 1
ATOM 1737 C C . GLN B 1 69 ? -14.82 -5.203 -3.58 1 97.31 69 GLN B C 1
ATOM 1739 O O . GLN B 1 69 ? -15.344 -6.297 -3.812 1 97.31 69 GLN B O 1
ATOM 1744 N N . THR B 1 70 ? -13.758 -4.824 -4.137 1 97.81 70 THR B N 1
ATOM 1745 C CA . THR B 1 70 ? -13.102 -5.695 -5.105 1 97.81 70 THR B CA 1
ATOM 1746 C C . THR B 1 70 ? -12.555 -6.945 -4.422 1 97.81 70 THR B C 1
ATOM 1748 O O . THR B 1 70 ? -12.617 -8.047 -4.98 1 97.81 70 THR B O 1
ATOM 1751 N N . TYR B 1 71 ? -12 -6.809 -3.264 1 97.62 71 TYR B N 1
ATOM 1752 C CA . TYR B 1 71 ? -11.547 -7.973 -2.51 1 97.62 71 TYR B CA 1
ATOM 1753 C C . TYR B 1 71 ? -12.703 -8.914 -2.213 1 97.62 71 TYR B C 1
ATOM 1755 O O . TYR B 1 71 ? -12.57 -10.133 -2.34 1 97.62 71 TYR B O 1
ATOM 1763 N N . ARG B 1 72 ? -13.828 -8.367 -1.873 1 96.69 72 ARG B N 1
ATOM 1764 C CA . ARG B 1 72 ? -15.016 -9.172 -1.593 1 96.69 72 ARG B CA 1
ATOM 1765 C C . ARG B 1 72 ? -15.5 -9.891 -2.848 1 96.69 72 ARG B C 1
ATOM 1767 O O . ARG B 1 72 ? -15.875 -11.062 -2.789 1 96.69 72 ARG B O 1
ATOM 1774 N N . LYS B 1 73 ? -15.5 -9.156 -3.934 1 97.62 73 LYS B N 1
ATOM 1775 C CA . LYS B 1 73 ? -15.891 -9.781 -5.195 1 97.62 73 LYS B CA 1
ATOM 1776 C C . LYS B 1 73 ? -14.984 -10.953 -5.531 1 97.62 73 LYS B C 1
ATOM 1778 O O . LYS B 1 73 ? -15.445 -11.984 -6.02 1 97.62 73 LYS B O 1
ATOM 1783 N N . MET B 1 74 ? -13.688 -10.805 -5.27 1 96.44 74 MET B N 1
ATOM 1784 C CA . MET B 1 74 ? -12.742 -11.898 -5.496 1 96.44 74 MET B CA 1
ATOM 1785 C C . MET B 1 74 ? -13.039 -13.07 -4.574 1 96.44 74 MET B C 1
ATOM 1787 O O . MET B 1 74 ? -12.852 -14.227 -4.953 1 96.44 74 MET B O 1
ATOM 1791 N N . ASN B 1 75 ? -13.5 -12.82 -3.381 1 95.62 75 ASN B N 1
ATOM 1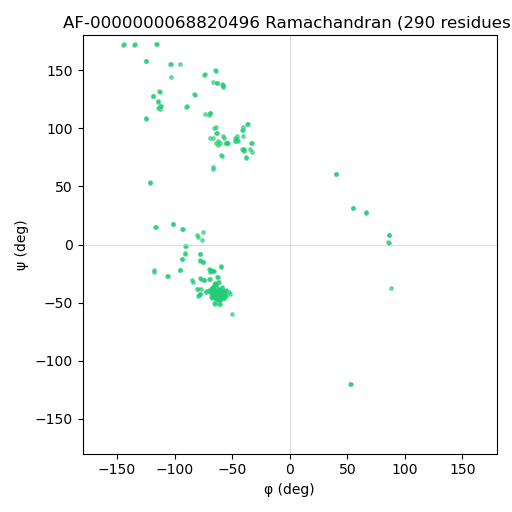792 C CA . ASN B 1 75 ? -13.797 -13.836 -2.377 1 95.62 75 ASN B CA 1
ATOM 1793 C C . ASN B 1 75 ? -15.125 -14.523 -2.66 1 95.62 75 ASN B C 1
ATOM 1795 O O . ASN B 1 75 ? -15.383 -15.617 -2.148 1 95.62 75 ASN B O 1
ATOM 1799 N N . GLU B 1 76 ? -15.922 -13.961 -3.527 1 96.5 76 GLU B N 1
ATOM 1800 C CA . GLU B 1 76 ? -17.25 -14.492 -3.785 1 96.5 76 GLU B CA 1
ATOM 1801 C C . GLU B 1 76 ? -17.312 -15.219 -5.125 1 96.5 76 GLU B C 1
ATOM 1803 O O . GLU B 1 76 ? -18.109 -16.125 -5.309 1 96.5 76 GLU B O 1
ATOM 1808 N N . LEU B 1 77 ? -16.453 -14.797 -6.02 1 96 77 LEU B N 1
ATOM 1809 C CA . LEU B 1 77 ? -16.484 -15.383 -7.355 1 96 77 LEU B CA 1
ATOM 1810 C C . LEU B 1 77 ? -16.016 -16.828 -7.324 1 96 77 LEU B C 1
ATOM 1812 O O . LEU B 1 77 ? -14.844 -17.109 -7.066 1 96 77 LE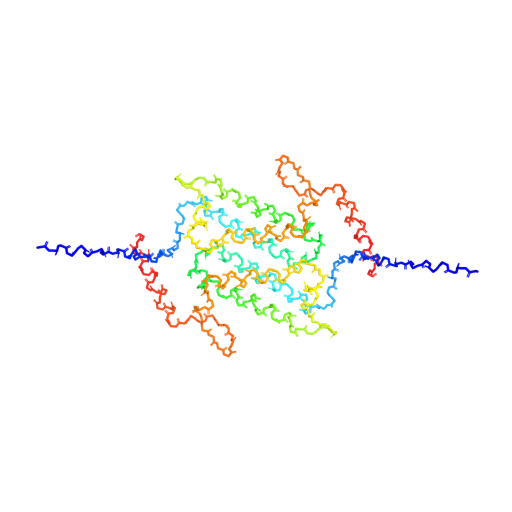U B O 1
ATOM 1816 N N . ALA B 1 78 ? -16.875 -17.703 -7.59 1 93.56 78 ALA B N 1
ATOM 1817 C CA . ALA B 1 78 ? -16.562 -19.141 -7.641 1 93.56 78 ALA B CA 1
ATOM 1818 C C . ALA B 1 78 ? -15.977 -19.516 -8.992 1 93.56 78 ALA B C 1
ATOM 1820 O O . ALA B 1 78 ? -16.438 -19.047 -10.031 1 93.56 78 ALA B O 1
ATOM 1821 N N . ILE B 1 79 ? -14.891 -20.172 -8.938 1 90.56 79 ILE B N 1
ATOM 1822 C CA . ILE B 1 79 ? -14.258 -20.75 -10.117 1 90.56 79 ILE B CA 1
ATOM 1823 C C . ILE B 1 79 ? -14.039 -22.25 -9.914 1 90.56 79 ILE B C 1
ATOM 1825 O O . ILE B 1 79 ? -13.125 -22.656 -9.188 1 90.56 79 ILE B O 1
ATOM 1829 N N . ASN B 1 80 ? -14.844 -23.031 -10.648 1 87.44 80 ASN B N 1
ATOM 1830 C CA . ASN B 1 80 ? -14.828 -24.469 -10.422 1 87.44 80 ASN B CA 1
ATOM 1831 C C . ASN B 1 80 ? -15.047 -24.797 -8.945 1 87.44 80 ASN B C 1
ATOM 1833 O O . ASN B 1 80 ? -16.031 -24.359 -8.336 1 87.44 80 ASN B O 1
ATOM 1837 N N . ASP B 1 81 ? -14.125 -25.453 -8.32 1 88.94 81 ASP B N 1
ATOM 1838 C CA . ASP B 1 81 ? -14.289 -25.859 -6.926 1 88.94 81 ASP B CA 1
ATOM 1839 C C . ASP B 1 81 ? -13.523 -24.922 -5.996 1 88.94 81 ASP B C 1
ATOM 1841 O O . ASP B 1 81 ? -13.273 -25.266 -4.836 1 88.94 81 ASP B O 1
ATOM 1845 N N . SER B 1 82 ? -13.195 -23.812 -6.527 1 89.62 82 SER B N 1
ATOM 1846 C CA . SER B 1 82 ? -12.477 -22.828 -5.738 1 89.62 82 SER B CA 1
ATOM 1847 C C . SER B 1 82 ? -13.062 -21.438 -5.934 1 89.62 82 SER B C 1
ATOM 1849 O O . SER B 1 82 ? -14.055 -21.266 -6.645 1 89.62 82 SER B O 1
ATOM 1851 N N . LYS B 1 83 ? -12.586 -20.562 -5.152 1 93.88 83 LYS B N 1
ATOM 1852 C CA . LYS B 1 83 ? -12.906 -19.141 -5.324 1 93.88 83 LYS B CA 1
ATOM 1853 C C . LYS B 1 83 ? -11.742 -18.391 -5.961 1 93.88 83 LYS B C 1
ATOM 1855 O O . LYS B 1 83 ? -10.594 -18.828 -5.891 1 93.88 83 LYS B O 1
ATOM 1860 N N . CYS B 1 84 ? -12.117 -17.297 -6.609 1 93.81 84 CYS B N 1
ATOM 1861 C CA . CYS B 1 84 ? -11.086 -16.469 -7.234 1 93.81 84 CYS B CA 1
ATOM 1862 C C . CYS B 1 84 ? -9.984 -16.125 -6.234 1 93.81 84 CYS B C 1
ATOM 1864 O O . CYS B 1 84 ? -8.797 -16.266 -6.535 1 93.81 84 CYS B O 1
ATOM 1866 N N . ILE B 1 85 ? -10.312 -15.781 -5.012 1 93.62 85 ILE B N 1
ATOM 1867 C CA . ILE B 1 85 ? -9.367 -15.297 -4.012 1 93.62 85 ILE B CA 1
ATOM 1868 C C . ILE B 1 85 ? -8.391 -16.406 -3.635 1 93.62 85 ILE B C 1
ATOM 1870 O O . ILE B 1 85 ? -7.27 -16.141 -3.203 1 93.62 85 ILE B O 1
ATOM 1874 N N . ASP B 1 86 ? -8.781 -17.625 -3.844 1 90.75 86 ASP B N 1
ATOM 1875 C CA . ASP B 1 86 ? -7.969 -18.781 -3.455 1 90.75 86 ASP B CA 1
ATOM 1876 C C . ASP B 1 86 ? -6.699 -18.859 -4.305 1 90.75 86 ASP B C 1
ATOM 1878 O O . ASP B 1 86 ? -5.719 -19.484 -3.898 1 90.75 86 ASP B O 1
ATOM 1882 N N . TYR B 1 87 ? -6.75 -18.266 -5.422 1 86.94 87 TYR B N 1
ATOM 1883 C CA . TYR B 1 87 ? -5.578 -18.281 -6.289 1 86.94 87 TYR B CA 1
ATOM 1884 C C . TYR B 1 87 ? -4.508 -17.328 -5.773 1 86.94 87 TYR B C 1
ATOM 1886 O O . TYR B 1 87 ? -3.344 -17.406 -6.176 1 86.94 87 TYR B O 1
ATOM 1894 N N . PHE B 1 88 ? -4.906 -16.469 -4.879 1 87.69 88 PHE B N 1
ATOM 1895 C CA . PHE B 1 88 ? -3.98 -15.445 -4.418 1 87.69 88 PHE B CA 1
ATOM 1896 C C . PHE B 1 88 ? -3.715 -15.586 -2.924 1 87.69 88 PHE B C 1
ATOM 1898 O O . PHE B 1 88 ? -2.738 -15.047 -2.406 1 87.69 88 PHE B O 1
ATOM 1905 N N . VAL B 1 89 ? -4.652 -16.234 -2.268 1 86.62 89 VAL B N 1
ATOM 1906 C CA . VAL B 1 89 ? -4.551 -16.375 -0.818 1 86.62 89 VAL B CA 1
ATOM 1907 C C . VAL B 1 89 ? -4.332 -17.844 -0.455 1 86.62 89 VAL B C 1
ATOM 1909 O O . VAL B 1 89 ? -5.043 -18.719 -0.946 1 86.62 89 VAL B O 1
ATOM 1912 N N . GLY B 1 90 ? -3.385 -18.109 0.375 1 78.19 90 GLY B N 1
ATOM 1913 C CA . GLY B 1 90 ? -3.154 -19.453 0.858 1 78.19 90 GLY B CA 1
ATOM 1914 C C . GLY B 1 90 ? -2.287 -20.281 -0.073 1 78.19 90 GLY B C 1
ATOM 1915 O O . GLY B 1 90 ? -2.123 -21.484 0.129 1 78.19 90 GLY B O 1
ATOM 1916 N N . GLN B 1 91 ? -1.842 -19.672 -1.148 1 75.06 91 GLN B N 1
ATOM 1917 C CA . GLN B 1 91 ? -0.999 -20.391 -2.088 1 75.06 91 GLN B CA 1
ATOM 1918 C C . GLN B 1 91 ? 0.463 -20.375 -1.65 1 75.06 91 GLN B C 1
ATOM 1920 O O . GLN B 1 91 ? 1.216 -21.312 -1.933 1 75.06 91 GLN B O 1
ATOM 1925 N N . ASP B 1 92 ? 0.745 -19.328 -1.042 1 77.56 92 AS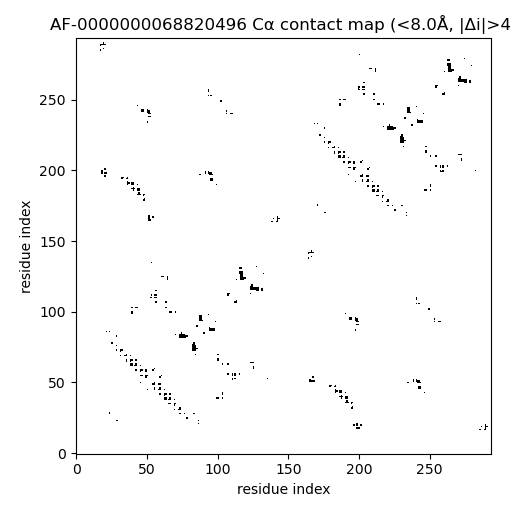P B N 1
ATOM 1926 C CA . ASP B 1 92 ? 2.09 -19.219 -0.486 1 77.56 92 ASP B CA 1
ATOM 1927 C C . ASP B 1 92 ? 2.066 -18.469 0.848 1 77.56 92 ASP B C 1
ATOM 1929 O O . ASP B 1 92 ? 1.009 -18.031 1.301 1 77.56 92 ASP B O 1
ATOM 1933 N N . ARG B 1 93 ? 3.119 -18.453 1.464 1 78.19 93 ARG B N 1
ATOM 1934 C CA . ARG B 1 93 ? 3.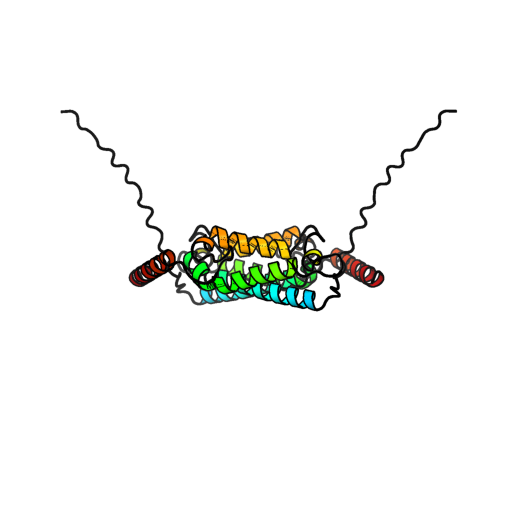215 -17.859 2.791 1 78.19 93 ARG B CA 1
ATOM 1935 C C . ARG B 1 93 ? 3.078 -16.344 2.723 1 78.19 93 ARG B C 1
ATOM 1937 O O . ARG B 1 93 ? 2.766 -15.703 3.725 1 78.19 93 ARG B O 1
ATOM 1944 N N . LEU B 1 94 ? 3.322 -15.727 1.591 1 84.12 94 LEU B N 1
ATOM 1945 C CA . LEU B 1 94 ? 3.332 -14.273 1.48 1 84.12 94 LEU B CA 1
ATOM 1946 C C . LEU B 1 94 ? 1.913 -13.727 1.368 1 84.12 94 LEU B C 1
ATOM 1948 O O . LEU B 1 94 ? 1.607 -12.664 1.913 1 84.12 94 LEU B O 1
ATOM 1952 N N . GLN B 1 95 ? 1.052 -14.508 0.602 1 91.56 95 GLN B N 1
ATOM 1953 C CA . GLN B 1 95 ? -0.331 -14.094 0.397 1 91.56 95 GLN B CA 1
ATOM 1954 C C . GLN B 1 95 ? -0.419 -12.586 0.171 1 91.56 95 GLN B C 1
ATOM 1956 O O . GLN B 1 95 ? -1.113 -11.883 0.908 1 91.56 95 GLN B O 1
ATOM 1961 N N . ILE B 1 96 ? 0.198 -12.109 -0.828 1 94.5 96 ILE B N 1
ATOM 1962 C CA . ILE B 1 96 ? 0.449 -10.695 -1.051 1 94.5 96 ILE B CA 1
ATOM 1963 C C . ILE B 1 96 ? -0.878 -9.945 -1.137 1 94.5 96 ILE B C 1
ATOM 1965 O O . ILE B 1 96 ? -1.044 -8.891 -0.516 1 94.5 96 ILE B O 1
ATOM 1969 N N . VAL B 1 97 ? -1.843 -10.508 -1.871 1 95 97 VAL B N 1
ATOM 1970 C CA . VAL B 1 97 ? -3.133 -9.852 -2.039 1 95 97 VAL B CA 1
ATOM 1971 C C . VAL B 1 97 ? -3.801 -9.664 -0.677 1 95 97 VAL B C 1
ATOM 1973 O O . VAL B 1 97 ? -4.285 -8.578 -0.358 1 95 97 VAL B O 1
ATOM 1976 N N . HIS B 1 98 ? -3.75 -10.688 0.095 1 95.88 98 HIS B N 1
ATOM 1977 C CA . HIS B 1 98 ? -4.332 -10.594 1.43 1 95.88 98 HIS B CA 1
ATOM 1978 C C . HIS B 1 98 ? -3.553 -9.609 2.299 1 95.88 98 HIS B C 1
ATOM 1980 O O . HIS B 1 98 ? -4.148 -8.828 3.047 1 95.88 98 HIS B O 1
ATOM 1986 N N . THR B 1 99 ? -2.271 -9.641 2.254 1 96.25 99 THR B N 1
ATOM 1987 C CA . THR B 1 99 ? -1.411 -8.781 3.057 1 96.25 99 THR B CA 1
ATOM 1988 C C . THR B 1 99 ? -1.672 -7.312 2.738 1 96.25 99 THR B C 1
ATOM 1990 O O . THR B 1 99 ? -1.807 -6.488 3.648 1 96.25 99 THR B O 1
ATOM 1993 N N . LEU B 1 100 ? -1.75 -6.992 1.47 1 97.5 100 LEU B N 1
ATOM 1994 C CA . LEU B 1 100 ? -2.01 -5.613 1.065 1 97.5 100 LEU B CA 1
ATOM 1995 C C . LEU B 1 100 ? -3.416 -5.184 1.467 1 97.5 100 LEU B C 1
ATOM 1997 O O . LEU B 1 100 ? -3.629 -4.039 1.874 1 97.5 100 LEU B O 1
ATOM 2001 N N . TYR B 1 101 ? -4.359 -6.109 1.356 1 97.69 101 TYR B N 1
ATOM 2002 C CA . TYR B 1 101 ? -5.715 -5.82 1.802 1 97.69 101 TYR B CA 1
ATOM 2003 C C . TYR B 1 101 ? -5.75 -5.516 3.295 1 97.69 101 TYR B C 1
ATOM 2005 O O . TYR B 1 101 ? -6.312 -4.504 3.717 1 97.69 101 TYR B O 1
ATOM 2013 N N . MET B 1 102 ? -5.102 -6.32 4.051 1 97 102 MET B N 1
ATOM 2014 C CA . MET B 1 102 ? -5.121 -6.164 5.5 1 97 102 MET B CA 1
ATOM 2015 C C . MET B 1 102 ? -4.367 -4.906 5.922 1 97 102 MET B C 1
ATOM 2017 O O . MET B 1 102 ? -4.762 -4.227 6.871 1 97 102 MET B O 1
ATOM 2021 N N . ALA B 1 103 ? -3.289 -4.633 5.297 1 97.12 103 ALA B N 1
ATOM 2022 C CA . ALA B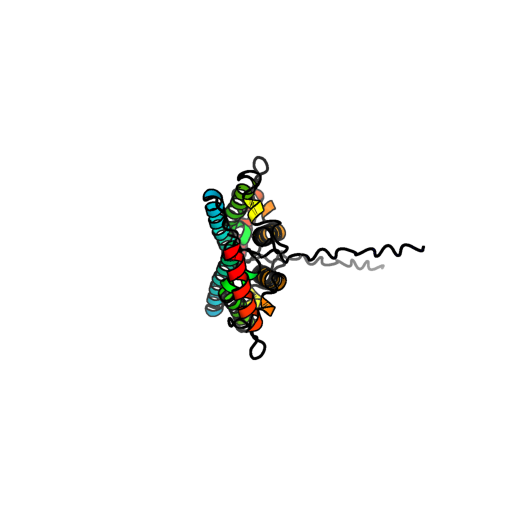 1 103 ? -2.57 -3.395 5.586 1 97.12 103 ALA B CA 1
ATOM 2023 C C . ALA B 1 103 ? -3.465 -2.176 5.371 1 97.12 103 ALA B C 1
ATOM 2025 O O . ALA B 1 103 ? -3.432 -1.227 6.156 1 97.12 103 ALA B O 1
ATOM 2026 N N . SER B 1 104 ? -4.246 -2.203 4.32 1 97.88 104 SER B N 1
ATOM 2027 C CA . SER B 1 104 ? -5.16 -1.107 4.016 1 97.88 104 SER B CA 1
ATOM 2028 C C . SER B 1 104 ? -6.277 -1.016 5.051 1 97.88 104 SER B C 1
ATOM 2030 O O . SER B 1 104 ? -6.617 0.078 5.508 1 97.88 104 SER B O 1
ATOM 2032 N N . VAL B 1 105 ? -6.812 -2.174 5.422 1 96.81 105 VAL B N 1
ATOM 2033 C CA . VAL B 1 105 ? -7.879 -2.217 6.414 1 96.81 105 VAL B CA 1
ATOM 2034 C C . VAL B 1 105 ? -7.359 -1.708 7.754 1 96.81 105 VAL B C 1
ATOM 2036 O O . VAL B 1 105 ? -8.023 -0.915 8.422 1 96.81 105 VAL B O 1
ATOM 2039 N N . ASN B 1 106 ? -6.223 -2.127 8.094 1 96.44 106 ASN B N 1
ATOM 2040 C CA . ASN B 1 106 ? -5.633 -1.703 9.359 1 96.44 106 ASN B CA 1
ATOM 2041 C C . ASN B 1 106 ? -5.363 -0.201 9.375 1 96.44 106 ASN B C 1
ATOM 2043 O O . ASN B 1 106 ? -5.578 0.46 10.391 1 96.44 106 ASN B O 1
ATOM 2047 N N . LEU B 1 107 ? -4.848 0.313 8.305 1 95.5 107 LEU B N 1
ATOM 2048 C CA . LEU B 1 107 ? -4.609 1.75 8.219 1 95.5 107 LEU B CA 1
ATOM 2049 C C . LEU B 1 107 ? -5.914 2.525 8.367 1 95.5 107 LEU B C 1
ATOM 2051 O O . LEU B 1 107 ? -5.977 3.508 9.109 1 95.5 107 LEU B O 1
ATOM 2055 N N . TRP B 1 108 ? -6.98 2.074 7.715 1 94.69 108 TRP B N 1
ATOM 2056 C CA . TRP B 1 108 ? -8.305 2.691 7.766 1 94.69 108 TRP B CA 1
ATOM 2057 C C . TRP B 1 108 ? -8.852 2.676 9.188 1 94.69 108 TRP B C 1
ATOM 2059 O O . TRP B 1 108 ? -9.422 3.668 9.648 1 94.69 108 TRP B O 1
ATOM 2069 N N . GLU B 1 109 ? -8.625 1.609 9.906 1 93.56 109 GLU B N 1
ATOM 2070 C CA . GLU B 1 109 ? -9.141 1.438 11.266 1 93.56 109 GLU B CA 1
ATOM 2071 C C . GLU B 1 109 ? -8.305 2.227 12.273 1 93.56 109 GLU B C 1
ATOM 2073 O O . GLU B 1 109 ? -8.852 2.797 13.219 1 93.56 109 GLU B O 1
ATOM 2078 N N . GLU B 1 110 ? -7.059 2.172 12.102 1 92.38 110 GLU B N 1
ATOM 2079 C CA . GLU B 1 110 ? -6.195 2.941 12.992 1 92.38 110 GLU B CA 1
ATOM 2080 C C . GLU B 1 110 ? -6.473 4.438 12.867 1 92.38 110 GLU B C 1
ATOM 2082 O O . GLU B 1 110 ? -6.344 5.18 13.844 1 92.38 110 GLU B O 1
ATOM 2087 N N . ALA B 1 111 ? -6.844 4.871 11.734 1 90.69 111 ALA B N 1
ATOM 2088 C CA . ALA B 1 111 ? -7.219 6.266 11.508 1 90.69 111 ALA B CA 1
ATOM 2089 C C . ALA B 1 111 ? -8.625 6.543 12.031 1 90.69 111 ALA B C 1
ATOM 2091 O O . ALA B 1 111 ? -9.094 7.684 12.008 1 90.69 111 ALA B O 1
ATOM 2092 N N . LYS B 1 112 ? -9.336 5.48 12.438 1 89.62 112 LYS B N 1
ATOM 2093 C CA . LYS B 1 112 ? -10.688 5.551 12.984 1 89.62 112 LYS B CA 1
ATOM 2094 C C . LYS B 1 112 ? -11.688 6.012 11.922 1 89.62 112 LYS B C 1
ATOM 2096 O O . LYS B 1 112 ? -12.719 6.605 12.25 1 89.62 112 LYS B O 1
ATOM 2101 N N . CYS B 1 113 ? -11.367 5.746 10.711 1 91.19 113 CYS B N 1
ATOM 2102 C CA . CYS B 1 113 ? -12.211 6.207 9.617 1 91.19 113 CYS B CA 1
ATOM 2103 C C . CYS B 1 113 ? -13.539 5.465 9.594 1 91.19 113 CYS B C 1
ATOM 2105 O O . CYS B 1 113 ? -14.555 6 9.133 1 91.19 113 CYS B O 1
ATOM 2107 N N . SER B 1 114 ? -13.578 4.203 10.062 1 89.88 114 SER B N 1
ATOM 2108 C CA . SER B 1 114 ? -14.82 3.432 10.094 1 89.88 114 SER B CA 1
ATOM 2109 C C . SER B 1 114 ? -15.875 4.117 10.953 1 89.88 114 SER B C 1
ATOM 2111 O O . SER B 1 114 ? -17.062 3.844 10.82 1 89.88 114 SER B O 1
ATOM 2113 N N . LYS B 1 115 ? -15.438 4.984 11.781 1 88.06 115 LYS B N 1
ATOM 2114 C CA . LYS B 1 115 ? -16.359 5.68 12.68 1 88.06 115 LYS B CA 1
ATOM 2115 C C . LYS B 1 115 ? -16.875 6.973 12.047 1 88.06 115 LYS B C 1
ATOM 2117 O O . LYS B 1 115 ? -17.812 7.586 12.555 1 88.06 115 LYS B O 1
ATOM 2122 N N . CYS B 1 116 ? -16.359 7.363 10.945 1 88.94 116 CYS B N 1
ATOM 2123 C CA . CYS B 1 116 ? -16.656 8.664 10.359 1 88.94 116 CYS B CA 1
ATOM 2124 C C . CYS B 1 116 ? -17.797 8.562 9.359 1 88.94 116 CYS B C 1
ATOM 2126 O O . CYS B 1 116 ? -18.375 9.578 8.969 1 88.94 116 CYS B O 1
ATOM 2128 N N . PHE B 1 117 ? -18.203 7.344 8.945 1 90.38 117 PHE B N 1
ATOM 2129 C CA . PHE B 1 117 ? -19.172 7.176 7.867 1 90.38 117 PHE B CA 1
ATOM 2130 C C . PHE B 1 117 ? -20.344 6.328 8.32 1 90.38 117 PHE B C 1
ATOM 2132 O O . PHE B 1 117 ? -20.234 5.559 9.273 1 90.38 117 PHE B O 1
ATOM 2139 N N . ASP B 1 118 ? -21.375 6.539 7.59 1 90.06 118 ASP B N 1
ATOM 2140 C CA . ASP B 1 118 ? -22.578 5.773 7.898 1 90.06 118 ASP B CA 1
ATOM 2141 C C . ASP B 1 118 ? -22.438 4.32 7.445 1 90.06 118 ASP B C 1
ATOM 2143 O O . ASP B 1 118 ? -21.828 4.047 6.406 1 90.06 118 ASP B O 1
ATOM 2147 N N . VAL B 1 119 ? -23.078 3.451 8.289 1 89.62 119 VAL B N 1
ATOM 2148 C CA . VAL B 1 119 ? -23.188 2.037 7.945 1 89.62 119 VAL B CA 1
ATOM 2149 C C . VAL B 1 119 ? -24.641 1.679 7.652 1 89.62 119 VAL B C 1
ATOM 2151 O O . VAL B 1 119 ? -25.531 1.961 8.461 1 89.62 119 VAL B O 1
ATOM 2154 N N . VAL B 1 120 ? -24.906 1.229 6.449 1 89.56 120 VAL B N 1
ATOM 2155 C CA . VAL B 1 120 ? -26.234 0.806 6.039 1 89.56 120 VAL B CA 1
ATOM 2156 C C . VAL B 1 120 ? -26.234 -0.694 5.75 1 89.56 120 VAL B C 1
ATOM 2158 O O . VAL B 1 120 ? -25.484 -1.171 4.902 1 89.56 120 VAL B O 1
ATOM 2161 N N . ASN B 1 121 ? -27.094 -1.489 6.418 1 89.81 121 ASN B N 1
ATOM 2162 C CA . ASN B 1 121 ? -27.203 -2.938 6.266 1 89.81 121 ASN B CA 1
ATOM 2163 C C . ASN B 1 121 ? -25.859 -3.621 6.488 1 89.81 121 ASN B C 1
ATOM 2165 O O . ASN B 1 121 ? -25.453 -4.48 5.699 1 89.81 121 ASN B O 1
ATOM 2169 N N . GLY B 1 122 ? -25 -3.055 7.359 1 86.25 122 GLY B N 1
ATOM 2170 C CA . GLY B 1 122 ? -23.734 -3.67 7.723 1 86.25 122 GLY B CA 1
ATOM 2171 C C . GLY B 1 122 ? -22.609 -3.32 6.766 1 86.25 122 GLY B C 1
ATOM 2172 O O . GLY B 1 122 ? -21.5 -3.857 6.875 1 86.25 122 GLY B O 1
ATOM 2173 N N . GLN B 1 123 ? -22.844 -2.389 5.82 1 87.88 123 GLN B N 1
ATOM 2174 C CA . GLN B 1 123 ? -21.828 -2.021 4.828 1 87.88 123 GLN B CA 1
ATOM 2175 C C . GLN B 1 123 ? -21.453 -0.548 4.949 1 87.88 123 GLN B C 1
ATOM 2177 O O . GLN B 1 123 ? -22.328 0.315 5.066 1 87.88 123 GLN B O 1
ATOM 2182 N N . LEU B 1 124 ? -20.219 -0.312 5.047 1 88.69 124 LEU B N 1
ATOM 2183 C CA . LEU B 1 124 ? -19.703 1.053 5.07 1 88.69 124 LEU B CA 1
ATOM 2184 C C . LEU B 1 124 ? -20.109 1.809 3.811 1 88.69 124 LEU B C 1
ATOM 2186 O O . LEU B 1 124 ? -20.031 1.265 2.707 1 88.69 124 LEU B O 1
ATOM 2190 N N . THR B 1 125 ? -20.531 3.035 3.982 1 89.25 125 THR B N 1
ATOM 2191 C CA . THR B 1 125 ? -20.859 3.898 2.857 1 89.25 125 THR B CA 1
ATOM 2192 C C . THR B 1 125 ? -19.938 5.102 2.793 1 89.25 125 THR B C 1
ATOM 2194 O O . THR B 1 125 ? -19.078 5.273 3.664 1 89.25 125 THR B O 1
ATOM 2197 N N . ASN B 1 126 ? -20.016 5.867 1.764 1 88.25 126 ASN B N 1
ATOM 2198 C CA . ASN B 1 126 ? -19.203 7.07 1.644 1 88.25 126 ASN B CA 1
ATOM 2199 C C . ASN B 1 126 ? -19.938 8.297 2.184 1 88.25 126 ASN B C 1
ATOM 2201 O O . ASN B 1 126 ? -19.5 9.43 1.96 1 88.25 126 ASN B O 1
ATOM 2205 N N . ASN B 1 127 ? -21.031 8.062 2.9 1 88.38 127 ASN B N 1
ATOM 2206 C CA . ASN B 1 127 ? -21.766 9.164 3.521 1 88.38 127 ASN B CA 1
ATOM 2207 C C . ASN B 1 127 ? -21.25 9.461 4.926 1 88.38 127 ASN B C 1
ATOM 2209 O O . ASN B 1 127 ? -21.312 8.602 5.809 1 88.38 127 ASN B O 1
ATOM 2213 N N . LEU B 1 128 ? -20.781 10.633 5.055 1 87.75 128 LEU B N 1
ATOM 2214 C CA . LEU B 1 128 ? -20.312 11.039 6.371 1 87.75 128 LEU B CA 1
ATOM 2215 C C . LEU B 1 128 ? -21.453 11.047 7.383 1 87.75 128 LEU B C 1
ATOM 2217 O O . LEU B 1 128 ? -22.562 11.469 7.066 1 87.75 128 LEU B O 1
ATOM 2221 N N . SER B 1 129 ? -21.141 10.578 8.57 1 87.31 129 SER B N 1
ATOM 2222 C CA . SER B 1 129 ? -22.141 10.734 9.633 1 87.31 129 SER B CA 1
ATOM 2223 C C . SER B 1 129 ? -22.375 12.203 9.953 1 87.31 129 SER B C 1
ATOM 2225 O O . SER B 1 129 ? -21.5 13.047 9.742 1 87.31 129 SER B O 1
ATOM 2227 N N . ALA B 1 130 ? -23.547 12.523 10.375 1 85.06 130 ALA B N 1
ATOM 2228 C CA . ALA B 1 130 ? -23.891 13.906 10.711 1 85.06 130 ALA B CA 1
ATOM 2229 C C . ALA B 1 130 ? -22.922 14.477 11.742 1 85.06 130 ALA B C 1
ATOM 2231 O O . ALA B 1 130 ? -22.516 15.633 11.648 1 85.06 130 ALA B O 1
ATOM 2232 N N . ASP B 1 131 ? -22.594 13.633 12.68 1 84.56 131 ASP B N 1
ATOM 2233 C CA . ASP B 1 131 ? -21.656 14.047 13.719 1 84.56 131 ASP B CA 1
ATOM 2234 C C . ASP B 1 131 ? -20.281 14.352 13.125 1 84.56 131 ASP B C 1
ATOM 2236 O O . ASP B 1 131 ? -19.672 15.375 13.445 1 84.56 131 ASP B O 1
ATOM 2240 N N . THR B 1 132 ? -19.828 13.508 12.281 1 84.88 132 THR B N 1
ATOM 2241 C CA . THR B 1 132 ? -18.516 13.688 11.68 1 84.88 132 THR B CA 1
ATOM 2242 C C . THR B 1 132 ? -18.5 14.914 10.773 1 84.88 132 THR B C 1
ATOM 2244 O O . THR B 1 132 ? -17.516 15.672 10.766 1 84.88 132 THR B O 1
ATOM 2247 N N . GLU B 1 133 ? -19.562 15.039 10.008 1 83.75 133 GLU B N 1
ATOM 2248 C CA . GLU B 1 133 ? -19.641 16.203 9.125 1 83.75 133 GLU B CA 1
ATOM 2249 C C . GLU B 1 133 ? -19.531 17.5 9.914 1 83.75 133 GLU B C 1
ATOM 2251 O O . GLU B 1 133 ? -18.828 18.422 9.492 1 83.75 133 GLU B O 1
ATOM 2256 N N . THR B 1 134 ? -20.25 17.547 10.953 1 83.69 134 THR B N 1
ATOM 2257 C CA . THR B 1 134 ? -20.219 18.734 11.797 1 83.69 134 THR B CA 1
ATOM 2258 C C . THR B 1 134 ? -18.828 18.953 12.375 1 83.69 134 THR B C 1
ATOM 2260 O O . THR B 1 134 ? -18.312 20.078 12.375 1 83.69 134 THR B O 1
ATOM 2263 N N . PHE B 1 135 ? -18.281 17.906 12.805 1 81.75 135 PHE B N 1
ATOM 2264 C CA . PHE B 1 135 ? -16.938 17.984 13.375 1 81.75 135 PHE B CA 1
ATOM 2265 C C . PHE B 1 135 ? -15.945 18.5 12.344 1 81.75 135 PHE B C 1
ATOM 2267 O O . PHE B 1 135 ? -15.148 19.391 12.633 1 81.75 135 PHE B O 1
ATOM 2274 N N . LEU B 1 136 ? -15.992 17.953 11.172 1 78.25 136 LEU B N 1
ATOM 2275 C CA . LEU B 1 136 ? -15.055 18.312 10.109 1 78.25 136 LEU B CA 1
ATOM 2276 C C . LEU B 1 136 ? -15.227 19.781 9.719 1 78.25 136 LEU B C 1
ATOM 2278 O O . LEU B 1 136 ? -14.25 20.469 9.453 1 78.25 136 LEU B O 1
ATOM 2282 N N . LYS B 1 137 ? -16.438 20.156 9.648 1 78.19 137 LYS B N 1
ATOM 2283 C CA . LYS B 1 137 ? -16.703 21.562 9.328 1 78.19 137 LYS B CA 1
ATOM 2284 C C . LYS B 1 137 ? -16.094 22.5 10.367 1 78.19 137 LYS B C 1
ATOM 2286 O O . LYS B 1 137 ? -15.477 23.5 10.016 1 78.19 137 LYS B O 1
ATOM 2291 N N . LEU B 1 138 ? -16.266 22.188 11.578 1 77.19 138 LEU B N 1
ATOM 2292 C CA . LEU B 1 138 ? -15.711 22.984 12.664 1 77.19 138 LEU B CA 1
ATOM 2293 C C . LEU B 1 138 ? -14.188 22.938 12.641 1 77.19 138 LEU B C 1
ATOM 2295 O O . LEU B 1 138 ? -13.531 23.969 12.828 1 77.19 138 LEU B O 1
ATOM 2299 N N . TYR B 1 139 ? -13.711 21.75 12.391 1 73.69 139 TYR B N 1
ATOM 2300 C CA . TYR B 1 139 ? -12.266 21.562 12.328 1 73.69 139 TYR B CA 1
ATOM 2301 C C . TYR B 1 139 ? -11.656 22.406 11.211 1 73.69 139 TYR B C 1
ATOM 2303 O O . TYR B 1 139 ? -10.648 23.094 11.414 1 73.69 139 TYR B O 1
ATOM 2311 N N . LYS B 1 140 ? -12.195 22.297 10.078 1 73.31 140 LYS B N 1
ATOM 2312 C CA . LYS B 1 140 ? -11.688 23.047 8.93 1 73.31 140 LYS B CA 1
ATOM 2313 C C . LYS B 1 140 ? -11.789 24.547 9.156 1 73.31 140 LYS B C 1
ATOM 2315 O O . LYS B 1 140 ? -10.906 25.297 8.734 1 73.31 140 LYS B O 1
ATOM 2320 N N . LYS B 1 141 ? -12.82 24.984 9.742 1 71.19 141 LYS B N 1
ATOM 2321 C CA . LYS B 1 141 ? -13 26.406 10.047 1 71.19 141 LYS B CA 1
ATOM 2322 C C . LYS B 1 141 ? -11.922 26.906 11.008 1 71.19 141 LYS B C 1
ATOM 2324 O O . LYS B 1 141 ? -11.406 28 10.852 1 71.19 141 LYS B O 1
ATOM 2329 N N . ASN B 1 142 ? -11.602 26.062 11.906 1 65.5 142 ASN B N 1
ATOM 2330 C CA . ASN B 1 142 ? -10.617 26.438 12.914 1 65.5 142 ASN B CA 1
ATOM 2331 C C . ASN B 1 142 ? -9.195 26.328 12.375 1 65.5 142 ASN B C 1
ATOM 2333 O O . ASN B 1 142 ? -8.32 27.109 12.75 1 65.5 142 ASN B O 1
ATOM 2337 N N . CYS B 1 143 ? -8.859 25.266 11.672 1 59.38 143 CYS B N 1
ATOM 2338 C CA . CYS B 1 143 ? -7.539 25.141 11.055 1 59.38 143 CYS B CA 1
ATOM 2339 C C . CYS B 1 143 ? -7.266 26.312 10.117 1 59.38 143 CYS B C 1
ATOM 2341 O O . CYS B 1 143 ? -6.129 26.781 10.008 1 59.38 143 CYS B O 1
ATOM 2343 N N . CYS B 1 144 ? -8.266 26.781 9.32 1 53.94 144 CYS B N 1
ATOM 2344 C CA . CYS B 1 144 ? -8.109 27.938 8.445 1 53.94 144 CYS B CA 1
ATOM 2345 C C . CYS B 1 144 ? -7.828 29.203 9.258 1 53.94 144 CYS B C 1
ATOM 2347 O O . CYS B 1 144 ? -7.156 30.109 8.781 1 53.94 144 CYS B O 1
ATOM 2349 N N . LEU B 1 145 ? -8.281 29.266 10.477 1 50.19 145 LEU B N 1
ATOM 2350 C CA . LEU B 1 145 ? -8.07 30.469 11.281 1 50.19 145 LEU B CA 1
ATOM 2351 C C . LEU B 1 145 ? -6.645 30.516 11.82 1 50.19 145 LEU B C 1
ATOM 2353 O O . LEU B 1 145 ? -6.125 31.594 12.102 1 50.19 145 LEU B O 1
ATOM 2357 N N . PHE B 1 146 ? -6.141 29.344 11.992 1 43.12 146 PHE B N 1
ATOM 2358 C CA . PHE B 1 146 ? -4.785 29.406 12.523 1 43.12 146 PHE B CA 1
ATOM 2359 C C . PHE B 1 146 ? -3.76 29.438 11.398 1 43.12 146 PHE B C 1
ATOM 2361 O O . PHE B 1 146 ? -2.553 29.453 11.648 1 43.12 146 PHE B O 1
ATOM 2368 N N . LYS B 1 147 ? -4.207 29.391 10.227 1 45.84 147 LYS B N 1
ATOM 2369 C CA . LYS B 1 147 ? -3.285 29.75 9.156 1 45.84 147 LYS B CA 1
ATOM 2370 C C . LYS B 1 147 ? -3.023 31.25 9.141 1 45.84 147 LYS B C 1
ATOM 2372 O O . LYS B 1 147 ? -3.928 32.062 9.398 1 45.84 147 LYS B O 1
#

Sequence (294 aa):
MQIFIIYITLHTILIPKIFCNVIIENENCTKLQDEFAKAVSNFTSCGVFHSRPINICEKCVDSYLDLDQTYRKMNELAINDSKCIDYFVGQDRLQIVHTLYMASVNLWEEAKCSKCFDVVNGQLTNNLSADTETFLKLYKKNCCLFKMQIFIIYITLHTILIPKIFCNVIIENENCTKLQDEFAKAVSNFTSCGVFHSRPINICEKCVDSYLDLDQTYRKMNELAINDSKCIDYFVGQDRLQIVHTLYMASVNLWEEAKCSKCFDVVNGQLTNNLSADTETFLKLYKKNCCLFK

Secondary structure (DSSP, 8-state):
--------------------------HHHHHHHHHHHHHHHHHHHHHHHT-STTHHHHHHHHHHHHHHHHHHHHHH-EETTEEGGGGTSSSSSS-HHHHHHHHHHHHHHHTTGGGTEEEETTEEEEEEPHHHHHHHHHHHHHHHH--/--------------------------HHHHHHHHHHHHHHHHHHHHHHHT-SHHHHHHHHHHHHHHHHHHHHHHHH-EETTEEGGGGTSSSSSS-HHHHHHHHHHHHHHHTTGGGTEEEETTEEEEEEPHHHHHHHHHHHHHHHH--

InterPro domains:
  IPR019172 Osteopetrosis-associated transmembrane protein 1 precursor [PF09777] (29-142)
  IPR019172 Osteopetrosis-associated transmembrane protein 1 precursor [PTHR15644] (26-141)

Solvent-accessible surface area (backbone atoms only — not comparable to full-atom values): 16482 Å² total; per-residue (Å²): 137,85,80,79,78,76,78,75,74,74,71,74,73,74,67,74,74,75,80,46,81,77,76,70,88,41,67,70,46,51,51,41,52,52,50,30,22,51,21,47,16,46,31,50,24,39,34,48,78,28,46,43,74,59,43,30,42,72,72,30,39,66,35,45,50,47,27,51,49,34,53,48,51,30,62,63,39,70,49,90,97,42,37,42,37,50,76,44,38,80,71,50,93,66,20,37,52,53,48,55,51,48,53,52,52,48,52,43,51,74,58,47,34,74,74,38,33,35,69,58,96,88,36,81,50,85,46,61,27,71,67,43,47,52,50,49,52,52,47,53,56,50,40,60,63,74,96,138,86,83,80,78,79,79,77,75,76,72,74,71,74,66,73,74,74,66,45,82,77,75,71,88,40,67,71,48,52,49,41,51,52,50,29,23,51,19,49,16,48,30,50,24,40,35,46,77,26,47,43,55,74,46,28,39,75,71,29,40,64,35,45,48,47,27,52,50,34,51,50,51,28,62,64,38,70,49,91,97,42,36,42,37,51,77,44,38,81,70,48,95,66,20,37,52,53,47,55,50,47,53,50,52,49,53,43,52,73,47,48,35,74,75,37,31,36,67,58,96,88,37,82,48,85,45,62,26,70,68,43,48,52,48,50,52,53,48,51,57,49,40,60,62,73,96

pLDDT: mean 82.54, std 17.34, range [39.41, 98.38]